Protein AF-A0A959G9D8-F1 (afdb_monomer_lite)

Secondary structure (DSSP, 8-state):
------------PPPPP----------------------------------PPPPPPP------SSSHHHHHHHHHHHGGG----------------SSSSSTTSTT----EEEEEEEEEETT---TT--SEEEEEEEEEE---S-PPPTT-PPPTTEEEEEEE-TT--EEEEEEEE-TTEEEEEEE-STT-PEEEEEEE-SEEEEEEEEE--TT--EEEEEEE-TTS-EEEEEEEE----

Radius of gyration: 31.43 Å; chains: 1; bounding box: 64×68×100 Å

pLDDT: mean 70.25, std 23.99, range [30.25, 97.81]

Foldseek 3Di:
DDDDDDDDDDDDDDDDDDDDDDDDDDDDDDDDDDDDDDDDDDDDDDDDDDDDDDDDDDDDDDDDPPPVVVVVVVVVVVVVPPPDDDDDDDDDDDDDPPPPPPVVPPPPPQFKKKKWKKKAFDQDPPPVRARIDTPDMDIGGDDDDDADDPPDLDAAQKKKKFFAFPVRDGPGIDIDHNPQKDKDWDQPDPVRDIDIDIHGHRMDIDMDMDGDDPRGFKIWMWGQHNVSDTHTRHMYTDPPD

Sequence (241 aa):
MITIRAFLLIAARRPTWHSRKAAHMAQPQGGSHRTAAMWLTSHSRNAALIVKPQCIAAQSHHTYKDHMKHYLLLTLLLAATSCHRSISKDQSPVNQEQERNDAAQETLQQEKILLLNITMVKDSTSPTGENCALYNHQIAPGKLKGSLSDDEIPPPGHLMFYFKDANGRVLATQSIVDPLTAFVEYAADDDGNMGRKQLETESEILSIRVQYQTEMTLLDVYKMNELREKQKVCTITLKLN

Structure (mmCIF, N/CA/C/O backbone):
data_AF-A0A959G9D8-F1
#
_entry.id   AF-A0A959G9D8-F1
#
loop_
_atom_site.group_PDB
_atom_site.id
_atom_site.type_symbol
_atom_site.label_atom_id
_atom_site.label_alt_id
_atom_site.label_comp_id
_atom_site.label_asym_id
_atom_site.label_entity_id
_atom_site.label_seq_id
_atom_site.pdbx_PDB_ins_code
_atom_site.Cartn_x
_atom_site.Cartn_y
_atom_site.Cartn_z
_atom_site.occupancy
_atom_site.B_iso_or_equiv
_atom_site.auth_seq_id
_atom_site.auth_comp_id
_atom_site.auth_asym_id
_atom_site.auth_atom_id
_atom_site.pdbx_PDB_model_num
ATOM 1 N N . MET A 1 1 ? -11.906 -35.239 -10.170 1.00 40.00 1 MET A N 1
ATOM 2 C CA . MET A 1 1 ? -10.902 -34.483 -10.951 1.00 40.00 1 MET A CA 1
ATOM 3 C C . MET A 1 1 ? -9.792 -34.075 -10.002 1.00 40.00 1 MET A C 1
ATOM 5 O O . MET A 1 1 ? -10.076 -33.381 -9.038 1.00 40.00 1 MET A O 1
ATOM 9 N N . ILE A 1 2 ? -8.582 -34.596 -10.204 1.00 30.25 2 ILE A N 1
ATOM 10 C CA . ILE A 1 2 ? -7.428 -34.395 -9.317 1.00 30.25 2 ILE A CA 1
ATOM 11 C C . ILE A 1 2 ? -6.490 -33.409 -10.013 1.00 30.25 2 ILE A C 1
ATOM 13 O O . ILE A 1 2 ? -5.954 -33.716 -11.075 1.00 30.25 2 ILE A O 1
ATOM 17 N N . THR A 1 3 ? -6.325 -32.219 -9.442 1.00 38.69 3 THR A N 1
ATOM 18 C CA . THR A 1 3 ? -5.435 -31.175 -9.962 1.00 38.69 3 THR A CA 1
ATOM 19 C C . THR A 1 3 ? -4.057 -31.342 -9.326 1.00 38.69 3 THR A C 1
ATOM 21 O O . THR A 1 3 ? -3.879 -31.117 -8.130 1.00 38.69 3 THR A O 1
ATOM 24 N N . ILE A 1 4 ? -3.079 -31.770 -10.123 1.00 37.69 4 ILE A N 1
ATOM 25 C CA . ILE A 1 4 ? -1.680 -31.922 -9.711 1.00 37.69 4 ILE A CA 1
ATOM 26 C C . ILE A 1 4 ? -1.026 -30.532 -9.707 1.00 37.69 4 ILE A C 1
ATOM 28 O O . ILE A 1 4 ? -0.955 -29.875 -10.743 1.00 37.69 4 ILE A O 1
ATOM 32 N N . ARG A 1 5 ? -0.549 -30.076 -8.542 1.00 41.94 5 ARG A N 1
ATOM 33 C CA . ARG A 1 5 ? 0.296 -28.879 -8.408 1.00 41.94 5 ARG A CA 1
ATOM 34 C C . ARG A 1 5 ? 1.755 -29.265 -8.648 1.00 41.94 5 ARG A C 1
ATOM 36 O O . ARG A 1 5 ? 2.330 -30.011 -7.861 1.00 41.94 5 ARG A O 1
ATOM 43 N N . ALA A 1 6 ? 2.349 -28.741 -9.716 1.00 38.75 6 ALA A N 1
ATOM 44 C CA . ALA A 1 6 ? 3.784 -28.825 -9.946 1.00 38.75 6 ALA A CA 1
ATOM 45 C C . ALA A 1 6 ? 4.507 -27.775 -9.086 1.00 38.75 6 ALA A C 1
ATOM 47 O O . ALA A 1 6 ? 4.271 -26.577 -9.228 1.00 38.75 6 ALA A O 1
ATOM 48 N N . PHE A 1 7 ? 5.379 -28.231 -8.187 1.00 36.59 7 PHE A N 1
ATOM 49 C CA . PHE A 1 7 ? 6.346 -27.392 -7.483 1.00 36.59 7 PHE A CA 1
ATOM 50 C C . PHE A 1 7 ? 7.622 -27.305 -8.324 1.00 36.59 7 PHE A C 1
ATOM 52 O O . PHE A 1 7 ? 8.281 -28.319 -8.553 1.00 36.59 7 PHE A O 1
ATOM 59 N N . LEU A 1 8 ? 7.985 -26.101 -8.768 1.00 36.19 8 LEU A N 1
ATOM 60 C CA . LEU A 1 8 ? 9.286 -25.838 -9.377 1.00 36.19 8 LEU A CA 1
ATOM 61 C C . LEU A 1 8 ? 10.253 -25.376 -8.273 1.00 36.19 8 LEU A C 1
ATOM 63 O O . LEU A 1 8 ? 10.208 -24.235 -7.822 1.00 36.19 8 LEU A O 1
ATOM 67 N N . LEU A 1 9 ? 11.103 -26.288 -7.801 1.00 32.84 9 LEU A N 1
ATOM 68 C CA . LEU A 1 9 ? 12.224 -25.997 -6.904 1.00 32.84 9 LEU A CA 1
ATOM 69 C C . LEU A 1 9 ? 13.435 -25.581 -7.749 1.00 32.84 9 LEU A C 1
ATOM 71 O O . LEU A 1 9 ? 14.069 -26.424 -8.383 1.00 32.84 9 LEU A O 1
ATOM 75 N N . ILE A 1 10 ? 13.779 -24.293 -7.751 1.00 35.56 10 ILE A N 1
ATOM 76 C CA . ILE A 1 10 ? 15.049 -23.815 -8.311 1.00 35.56 10 ILE A CA 1
ATOM 77 C C . ILE A 1 10 ? 16.100 -23.888 -7.199 1.00 35.56 10 ILE A C 1
ATOM 79 O O . ILE A 1 10 ? 16.202 -23.008 -6.348 1.00 35.56 10 ILE A O 1
ATOM 83 N N . ALA A 1 11 ? 16.871 -24.975 -7.191 1.00 36.47 11 ALA A N 1
ATOM 84 C CA . ALA A 1 11 ? 18.057 -25.108 -6.356 1.00 36.47 11 ALA A CA 1
ATOM 85 C C . ALA A 1 11 ? 19.251 -24.434 -7.051 1.00 36.47 11 ALA A C 1
ATOM 87 O O . ALA A 1 11 ? 19.713 -24.890 -8.098 1.00 36.47 11 ALA A O 1
ATOM 88 N N . ALA A 1 12 ? 19.772 -23.364 -6.451 1.00 36.28 12 ALA A N 1
ATOM 89 C CA . ALA A 1 12 ? 21.020 -22.735 -6.863 1.00 36.28 12 ALA A CA 1
ATOM 90 C C . ALA A 1 12 ? 22.199 -23.701 -6.629 1.00 36.28 12 ALA A C 1
ATOM 92 O O . ALA A 1 12 ? 22.621 -23.935 -5.494 1.00 36.28 12 ALA A O 1
ATOM 93 N N . ARG A 1 13 ? 22.735 -24.286 -7.706 1.00 34.75 13 ARG A N 1
ATOM 94 C CA . ARG A 1 13 ? 24.001 -25.030 -7.670 1.00 34.75 13 ARG A CA 1
ATOM 95 C C . ARG A 1 13 ? 25.167 -24.040 -7.662 1.00 34.75 13 ARG A C 1
ATOM 97 O O . ARG A 1 13 ? 25.314 -23.242 -8.580 1.00 34.75 13 ARG A O 1
ATOM 104 N N . ARG A 1 14 ? 26.010 -24.124 -6.630 1.00 35.25 14 ARG A N 1
ATOM 105 C CA . ARG A 1 14 ? 27.314 -23.446 -6.565 1.00 35.25 14 ARG A CA 1
ATOM 106 C C . ARG A 1 14 ? 28.250 -24.018 -7.643 1.00 35.25 14 ARG A C 1
ATOM 108 O O . ARG A 1 14 ? 28.319 -25.244 -7.750 1.00 35.25 14 ARG A O 1
ATOM 115 N N . PRO A 1 15 ? 29.006 -23.199 -8.392 1.00 46.56 15 PRO A N 1
ATOM 116 C CA . PRO A 1 15 ? 30.047 -23.713 -9.268 1.00 46.56 15 PRO A CA 1
ATOM 117 C C . PRO A 1 15 ? 31.291 -24.070 -8.444 1.00 46.56 15 PRO A C 1
ATOM 119 O O . PRO A 1 15 ? 31.868 -23.237 -7.745 1.00 46.56 15 PRO A O 1
ATOM 122 N N . THR A 1 16 ? 31.702 -25.333 -8.519 1.00 47.41 16 THR A N 1
ATOM 123 C CA . THR A 1 16 ? 32.992 -25.806 -8.018 1.00 47.41 16 THR A CA 1
ATOM 124 C C . THR A 1 16 ? 34.101 -25.365 -8.964 1.00 47.41 16 THR A C 1
ATOM 126 O O . THR A 1 16 ? 34.095 -25.703 -10.147 1.00 47.41 16 THR A O 1
ATOM 129 N N . TRP A 1 17 ? 35.066 -24.635 -8.416 1.00 44.00 17 TRP A N 1
ATOM 130 C CA . TRP A 1 17 ? 36.339 -24.325 -9.048 1.00 44.00 17 TRP A CA 1
ATOM 131 C C . TRP A 1 17 ? 37.150 -25.603 -9.289 1.00 44.00 17 TRP A C 1
ATOM 133 O O . TRP A 1 17 ? 37.545 -26.266 -8.334 1.00 44.00 17 TRP A O 1
ATOM 143 N N . HIS A 1 18 ? 37.489 -25.893 -10.545 1.00 44.16 18 HIS A N 1
ATOM 144 C CA . HIS A 1 18 ? 38.673 -26.687 -10.858 1.00 44.16 18 HIS A CA 1
ATOM 145 C C . HIS A 1 18 ? 39.462 -26.066 -12.010 1.00 44.16 18 HIS A C 1
ATOM 147 O O . HIS A 1 18 ? 39.059 -26.059 -13.167 1.00 44.16 18 HIS A O 1
ATOM 153 N N . SER A 1 19 ? 40.629 -25.561 -11.621 1.00 44.62 19 SER A N 1
ATOM 154 C CA . SER A 1 19 ? 41.772 -25.214 -12.453 1.00 44.62 19 SER A CA 1
ATOM 155 C C . SER A 1 19 ? 42.320 -26.447 -13.175 1.00 44.62 19 SER A C 1
ATOM 157 O O . SER A 1 19 ? 42.643 -27.433 -12.512 1.00 44.62 19 SER A O 1
ATOM 159 N N . ARG A 1 20 ? 42.506 -26.363 -14.500 1.00 46.25 20 ARG A N 1
ATOM 160 C CA . ARG A 1 20 ? 43.578 -27.063 -15.231 1.00 46.25 20 ARG A CA 1
ATOM 161 C C . ARG A 1 20 ? 44.056 -26.226 -16.418 1.00 46.25 20 ARG A C 1
ATOM 163 O O . ARG A 1 20 ? 43.328 -26.000 -17.377 1.00 46.25 20 ARG A O 1
ATOM 170 N N . LYS A 1 21 ? 45.320 -25.808 -16.330 1.00 48.97 21 LYS A N 1
ATOM 171 C CA . LYS A 1 21 ? 46.190 -25.443 -17.455 1.00 48.97 21 LYS A CA 1
ATOM 172 C C . LYS A 1 21 ? 46.574 -26.699 -18.249 1.00 48.97 21 LYS A C 1
ATOM 174 O O . LYS A 1 21 ? 46.891 -27.704 -17.620 1.00 48.97 21 LYS A O 1
ATOM 179 N N . ALA A 1 22 ? 46.626 -26.575 -19.578 1.00 42.94 22 ALA A N 1
ATOM 180 C CA . ALA A 1 22 ? 47.588 -27.156 -20.542 1.00 42.94 22 ALA A CA 1
ATOM 181 C C . ALA A 1 22 ? 46.907 -27.143 -21.931 1.00 42.94 22 ALA A C 1
ATOM 183 O O . ALA A 1 22 ? 45.829 -27.702 -22.072 1.00 42.94 22 ALA A O 1
ATOM 184 N N . ALA A 1 23 ? 47.317 -26.308 -22.887 1.00 43.34 23 ALA A N 1
ATOM 185 C CA . ALA A 1 23 ? 48.496 -26.398 -23.760 1.00 43.34 23 ALA A CA 1
ATOM 186 C C . ALA A 1 23 ? 48.236 -27.181 -25.069 1.00 43.34 23 ALA A C 1
ATOM 188 O O . ALA A 1 23 ? 47.702 -28.281 -25.053 1.00 43.34 23 ALA A O 1
ATOM 189 N N . HIS A 1 24 ? 48.730 -26.580 -26.159 1.00 40.09 24 HIS A N 1
ATOM 190 C CA . HIS A 1 24 ? 48.992 -27.105 -27.508 1.00 40.09 24 HIS A CA 1
ATOM 191 C C . HIS A 1 24 ? 47.862 -27.217 -28.553 1.00 40.09 24 HIS A C 1
ATOM 193 O O . HIS A 1 24 ? 46.995 -28.078 -28.514 1.00 40.09 24 HIS A O 1
ATOM 199 N N . MET A 1 25 ? 47.987 -26.321 -29.544 1.00 44.94 25 MET A N 1
ATOM 200 C CA . MET A 1 25 ? 48.049 -26.576 -30.993 1.00 44.94 25 MET A CA 1
ATOM 201 C C . MET A 1 25 ? 47.473 -27.895 -31.531 1.00 44.94 25 MET A C 1
ATOM 203 O O . MET A 1 25 ? 48.057 -28.948 -31.303 1.00 44.94 25 MET A O 1
ATOM 207 N N . ALA A 1 26 ? 46.472 -27.785 -32.412 1.00 42.25 26 ALA A N 1
ATOM 208 C CA . ALA A 1 26 ? 46.497 -28.339 -33.775 1.00 42.25 26 ALA A CA 1
ATOM 209 C C . ALA A 1 26 ? 45.204 -27.969 -34.535 1.00 42.25 26 ALA A C 1
ATOM 211 O O . ALA A 1 26 ? 44.108 -28.358 -34.145 1.00 42.25 26 ALA A O 1
ATOM 212 N N . GLN A 1 27 ? 45.344 -27.241 -35.645 1.00 43.84 27 GLN A N 1
ATOM 213 C CA . GLN A 1 27 ? 44.455 -27.360 -36.811 1.00 43.84 27 GLN A CA 1
ATOM 214 C C . GLN A 1 27 ? 44.925 -28.585 -37.623 1.00 43.84 27 GLN A C 1
ATOM 216 O O . GLN A 1 27 ? 46.131 -28.844 -37.635 1.00 43.84 27 GLN A O 1
ATOM 221 N N . PRO A 1 28 ? 44.031 -29.338 -38.298 1.00 50.28 28 PRO A N 1
ATOM 222 C CA . PRO A 1 28 ? 43.666 -28.945 -39.661 1.00 50.28 28 PRO A CA 1
ATOM 223 C C . PRO A 1 28 ? 42.222 -29.257 -40.102 1.00 50.28 28 PRO A C 1
ATOM 225 O O . PRO A 1 28 ? 41.412 -29.869 -39.415 1.00 50.28 28 PRO A O 1
ATOM 228 N N . GLN A 1 29 ? 41.969 -28.743 -41.304 1.00 43.16 29 GLN A N 1
ATOM 229 C CA . GLN A 1 29 ? 40.794 -28.771 -42.168 1.00 43.16 29 GLN A CA 1
ATOM 230 C C . GLN A 1 29 ? 40.130 -30.144 -42.362 1.00 43.16 29 GLN A C 1
ATOM 232 O O . GLN A 1 29 ? 40.807 -31.164 -42.448 1.00 43.16 29 GLN A O 1
ATOM 237 N N . GLY A 1 30 ? 38.819 -30.119 -42.634 1.00 34.59 30 GLY A N 1
ATOM 238 C CA . GLY A 1 30 ? 38.185 -31.136 -43.475 1.00 34.59 30 GLY A CA 1
ATOM 239 C C . GLY A 1 30 ? 36.730 -31.464 -43.145 1.00 34.59 30 GLY A C 1
ATOM 240 O O . GLY A 1 30 ? 36.467 -32.256 -42.254 1.00 34.59 30 GLY A O 1
ATOM 241 N N . GLY A 1 31 ? 35.809 -30.968 -43.977 1.00 35.38 31 GLY A N 1
ATOM 242 C CA . GLY A 1 31 ? 34.764 -31.832 -44.533 1.00 35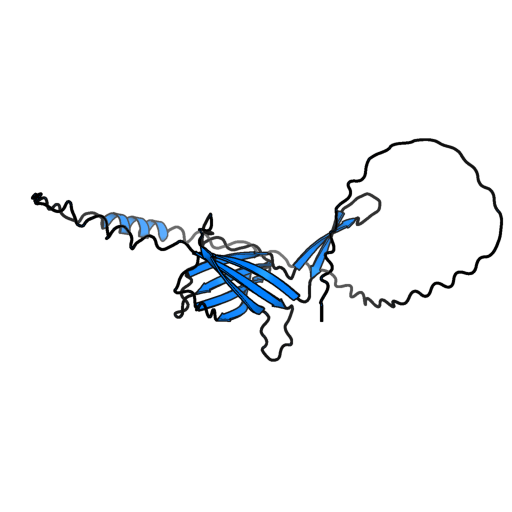.38 31 GLY A CA 1
ATOM 243 C C . GLY A 1 31 ? 33.364 -31.842 -43.904 1.00 35.38 31 GLY A C 1
ATOM 244 O O . GLY A 1 31 ? 33.132 -32.410 -42.847 1.00 35.38 31 GLY A O 1
ATOM 245 N N . SER A 1 32 ? 32.416 -31.424 -44.749 1.00 36.88 32 SER A N 1
ATOM 246 C CA . SER A 1 32 ? 31.158 -32.129 -45.046 1.00 36.88 32 SER A CA 1
ATOM 247 C C . SER A 1 32 ? 29.916 -31.887 -44.176 1.00 36.88 32 SER A C 1
ATOM 249 O O . SER A 1 32 ? 29.735 -32.435 -43.094 1.00 36.88 32 SER A O 1
ATOM 251 N N . HIS A 1 33 ? 29.009 -31.111 -44.780 1.00 42.78 33 HIS A N 1
ATOM 252 C CA . HIS A 1 33 ? 27.558 -31.304 -44.850 1.00 42.78 33 HIS A CA 1
ATOM 253 C C . HIS A 1 33 ? 26.862 -32.020 -43.687 1.00 42.78 33 HIS A C 1
ATOM 255 O O . HIS A 1 33 ? 26.723 -33.242 -43.701 1.00 42.78 33 HIS A O 1
ATOM 261 N N . ARG A 1 34 ? 26.198 -31.236 -42.828 1.00 42.59 34 ARG A N 1
ATOM 262 C CA . ARG A 1 34 ? 24.844 -31.570 -42.367 1.00 42.59 34 ARG A CA 1
ATOM 263 C C . ARG A 1 34 ? 23.964 -30.330 -42.276 1.00 42.59 34 ARG A C 1
ATOM 265 O O . ARG A 1 34 ? 24.240 -29.382 -41.553 1.00 42.59 34 ARG A O 1
ATOM 272 N N . THR A 1 35 ? 22.890 -30.398 -43.044 1.00 48.38 35 THR A N 1
ATOM 273 C CA . THR A 1 35 ? 21.696 -29.568 -43.014 1.00 48.38 35 THR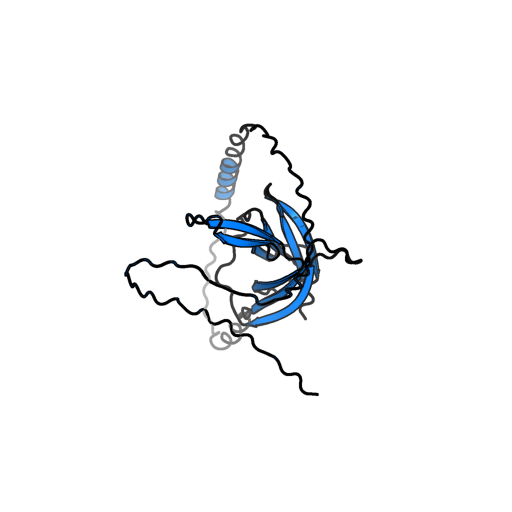 A CA 1
ATOM 274 C C . THR A 1 35 ? 21.106 -29.564 -41.603 1.00 48.38 35 THR A C 1
ATOM 276 O O . THR A 1 35 ? 20.728 -30.614 -41.090 1.00 48.38 35 THR A O 1
ATOM 279 N N . ALA A 1 36 ? 20.992 -28.389 -40.992 1.00 40.38 36 ALA A N 1
ATOM 280 C CA . ALA A 1 36 ? 20.122 -28.168 -39.845 1.00 40.38 36 ALA A CA 1
ATOM 281 C C . ALA A 1 36 ? 19.267 -26.938 -40.150 1.00 40.38 36 ALA A C 1
ATOM 283 O O . ALA A 1 36 ? 19.725 -25.800 -40.085 1.00 40.38 36 ALA A O 1
ATOM 284 N N . ALA A 1 37 ? 18.024 -27.199 -40.548 1.00 42.22 37 ALA A N 1
ATOM 285 C CA . ALA A 1 37 ? 16.978 -26.198 -40.563 1.00 42.22 37 ALA A CA 1
ATOM 286 C C . ALA A 1 37 ? 16.741 -25.751 -39.116 1.00 42.22 37 ALA A C 1
ATOM 288 O O . ALA A 1 37 ? 16.334 -26.553 -38.277 1.00 42.22 37 ALA A O 1
ATOM 289 N N . MET A 1 38 ? 17.008 -24.481 -38.829 1.00 34.34 38 MET A N 1
ATOM 290 C CA . MET A 1 38 ? 16.625 -23.852 -37.574 1.00 34.34 38 MET A CA 1
ATOM 291 C C . MET A 1 38 ? 15.637 -22.741 -37.906 1.00 34.34 38 MET A C 1
ATOM 293 O O . MET A 1 38 ? 15.999 -21.678 -38.403 1.00 34.34 38 MET A O 1
ATOM 297 N N . TRP A 1 39 ? 14.360 -23.038 -37.684 1.00 38.91 39 TRP A N 1
ATOM 298 C CA . TRP A 1 39 ? 13.323 -22.026 -37.576 1.00 38.91 39 TRP A CA 1
ATOM 299 C C . TRP A 1 39 ? 13.522 -21.304 -36.244 1.00 38.91 39 TRP A C 1
ATOM 301 O O . TRP A 1 39 ? 13.296 -21.884 -35.185 1.00 38.91 39 TRP A O 1
ATOM 311 N N . LEU A 1 40 ? 13.946 -20.044 -36.301 1.00 36.59 40 LEU A N 1
ATOM 312 C CA . LEU A 1 40 ? 13.839 -19.107 -35.188 1.00 36.59 40 LEU A CA 1
ATOM 313 C C . LEU A 1 40 ? 12.851 -18.015 -35.585 1.00 36.59 40 LEU A C 1
ATOM 315 O O . LEU A 1 40 ? 13.166 -17.049 -36.277 1.00 36.59 40 LEU A O 1
ATOM 319 N N . THR A 1 41 ? 11.616 -18.212 -35.143 1.00 39.34 41 THR A N 1
ATOM 320 C CA . THR A 1 41 ? 10.613 -17.166 -35.019 1.00 39.34 41 THR A CA 1
ATOM 321 C C . THR A 1 41 ? 10.947 -16.304 -33.806 1.00 39.34 41 THR A C 1
ATOM 323 O O . THR A 1 41 ? 10.749 -16.738 -32.675 1.00 39.34 41 THR A O 1
ATOM 326 N N . SER A 1 42 ? 11.395 -15.074 -34.035 1.00 35.91 42 SER A N 1
ATOM 327 C CA . SER A 1 42 ? 10.900 -13.897 -33.308 1.00 35.91 42 SER A CA 1
ATOM 328 C C . SER A 1 42 ? 11.461 -12.633 -33.955 1.00 35.91 42 SER A C 1
ATOM 330 O O . SER A 1 42 ? 12.605 -12.233 -33.766 1.00 35.91 42 SER A O 1
ATOM 332 N N . HIS A 1 43 ? 10.629 -11.995 -34.777 1.00 35.59 43 HIS A N 1
ATOM 333 C CA . HIS A 1 43 ? 10.863 -10.618 -35.183 1.00 35.59 43 HIS A CA 1
ATOM 334 C C . HIS A 1 43 ? 10.712 -9.724 -33.952 1.00 35.59 43 HIS A C 1
ATOM 336 O O . HIS A 1 43 ? 9.600 -9.427 -33.518 1.00 35.59 43 HIS A O 1
ATOM 342 N N . SER A 1 44 ? 11.845 -9.290 -33.407 1.00 37.34 44 SER A N 1
ATOM 343 C CA . SER A 1 44 ? 11.916 -8.061 -32.637 1.00 37.34 44 SER A CA 1
ATOM 344 C C . SER A 1 44 ? 11.855 -6.882 -33.615 1.00 37.34 44 SER A C 1
ATOM 346 O O . SER A 1 44 ? 12.558 -6.835 -34.626 1.00 37.34 44 SER A O 1
ATOM 348 N N . ARG A 1 45 ? 10.988 -5.913 -33.334 1.00 38.53 45 ARG A N 1
ATOM 349 C CA . ARG A 1 45 ? 11.126 -4.548 -33.846 1.00 38.53 45 ARG A CA 1
ATOM 350 C C . ARG A 1 45 ? 11.068 -3.616 -32.648 1.00 38.53 45 ARG A C 1
ATOM 352 O O . ARG A 1 45 ? 10.018 -3.089 -32.308 1.00 38.53 45 ARG A O 1
ATOM 359 N N . ASN A 1 46 ? 12.221 -3.450 -32.006 1.00 36.62 46 ASN A N 1
ATOM 360 C CA . ASN A 1 46 ? 12.483 -2.298 -31.155 1.00 36.62 46 ASN A CA 1
ATOM 361 C C . ASN A 1 46 ? 12.747 -1.100 -32.072 1.00 36.62 46 ASN A C 1
ATOM 363 O O . ASN A 1 46 ? 13.752 -1.070 -32.782 1.00 36.62 46 ASN A O 1
ATOM 367 N N . ALA A 1 47 ? 11.844 -0.123 -32.063 1.00 39.81 47 ALA A N 1
ATOM 368 C CA . ALA A 1 47 ? 12.136 1.209 -32.566 1.00 39.81 47 ALA A CA 1
ATOM 369 C C . ALA A 1 47 ? 12.966 1.939 -31.501 1.00 39.81 47 ALA A C 1
ATOM 371 O O . ALA A 1 47 ? 12.473 2.264 -30.424 1.00 39.81 47 ALA A O 1
ATOM 372 N N . ALA A 1 48 ? 14.248 2.149 -31.793 1.00 35.31 48 ALA A N 1
ATOM 373 C CA . ALA A 1 48 ? 15.128 2.986 -30.994 1.00 35.31 48 ALA A CA 1
ATOM 374 C C . ALA A 1 48 ? 14.771 4.463 -31.230 1.00 35.31 48 ALA A C 1
ATOM 376 O O . ALA A 1 48 ? 15.079 5.021 -32.282 1.00 35.31 48 ALA A O 1
ATOM 377 N N . LEU A 1 49 ? 14.119 5.097 -30.255 1.00 36.03 49 LEU A N 1
ATOM 378 C CA . LEU A 1 49 ? 13.999 6.551 -30.179 1.00 36.03 49 LEU A CA 1
ATOM 379 C C . LEU A 1 49 ? 15.150 7.082 -29.320 1.00 36.03 49 LEU A C 1
ATOM 381 O O . LEU A 1 49 ? 15.171 6.937 -28.102 1.00 36.03 49 LEU A O 1
ATOM 385 N N . ILE A 1 50 ? 16.134 7.670 -29.999 1.00 39.59 50 ILE A N 1
ATOM 386 C CA . ILE A 1 50 ? 17.245 8.410 -29.403 1.00 39.59 50 ILE A CA 1
ATOM 387 C C . ILE A 1 50 ? 16.691 9.758 -28.926 1.00 39.59 50 ILE A C 1
ATOM 389 O O . ILE A 1 50 ? 16.433 10.644 -29.740 1.00 39.59 50 ILE A O 1
ATOM 393 N N . VAL A 1 51 ? 16.517 9.925 -27.614 1.00 36.41 51 VAL A N 1
ATOM 394 C CA . VAL A 1 51 ? 16.213 11.224 -26.995 1.00 36.41 51 VAL A CA 1
ATOM 395 C C . VAL A 1 51 ? 17.483 11.737 -26.320 1.00 36.41 51 VAL A C 1
ATOM 397 O O . VAL A 1 51 ? 18.051 11.086 -25.447 1.00 36.41 51 VAL A O 1
ATOM 400 N N . LYS A 1 52 ? 17.957 12.901 -26.774 1.00 39.41 52 LYS A N 1
ATOM 401 C CA . LYS A 1 52 ? 19.106 13.612 -26.197 1.00 39.41 52 LYS A CA 1
ATOM 402 C C . LYS A 1 52 ? 18.740 14.164 -24.809 1.00 39.41 52 LYS A C 1
ATOM 404 O O . LYS A 1 52 ? 17.662 14.745 -24.685 1.00 39.41 52 LYS A O 1
ATOM 409 N N . PRO A 1 53 ? 19.622 14.078 -23.798 1.00 37.22 53 PRO A N 1
ATOM 410 C CA . PRO A 1 53 ? 19.393 14.744 -22.521 1.00 37.22 53 PRO A CA 1
ATOM 411 C C . PRO A 1 53 ? 19.546 16.264 -22.679 1.00 37.22 53 PRO A C 1
ATOM 413 O O . PRO A 1 53 ? 20.547 16.749 -23.210 1.00 37.22 53 PRO A O 1
ATOM 416 N N . GLN A 1 54 ? 18.544 17.016 -22.220 1.00 40.38 54 GLN A N 1
ATOM 417 C CA . GLN A 1 54 ? 18.650 18.457 -22.003 1.00 40.38 54 GLN A CA 1
ATOM 418 C C . GLN A 1 54 ? 19.166 18.712 -20.583 1.00 40.38 54 GLN A C 1
ATOM 420 O O . GLN A 1 54 ? 18.595 18.231 -19.607 1.00 40.38 54 GLN A O 1
ATOM 425 N N . CYS A 1 55 ? 20.250 19.479 -20.479 1.00 38.06 55 CYS A N 1
ATOM 426 C CA . CYS A 1 55 ? 20.760 20.006 -19.220 1.00 38.06 55 CYS A CA 1
ATOM 427 C C . CYS A 1 55 ? 19.801 21.080 -18.688 1.00 38.06 55 CYS A C 1
ATOM 429 O O . CYS A 1 55 ? 19.584 22.086 -19.364 1.00 38.06 55 CYS A O 1
ATOM 431 N N . ILE A 1 56 ? 19.271 20.901 -17.476 1.00 41.03 56 ILE A N 1
ATOM 432 C CA . ILE A 1 56 ? 18.571 21.961 -16.742 1.00 41.03 56 ILE A CA 1
ATOM 433 C C . ILE A 1 56 ? 19.512 22.491 -15.660 1.00 41.03 56 ILE A C 1
ATOM 435 O O . ILE A 1 56 ? 20.080 21.736 -14.873 1.00 41.03 56 ILE A O 1
ATOM 439 N N . ALA A 1 57 ? 19.706 23.807 -15.692 1.00 38.19 57 ALA A N 1
ATOM 440 C CA . ALA A 1 57 ? 20.561 24.566 -14.800 1.00 38.19 57 ALA A CA 1
ATOM 441 C C . ALA A 1 57 ? 20.013 24.594 -13.365 1.00 38.19 57 ALA A C 1
ATOM 443 O O . ALA A 1 57 ? 18.812 24.729 -13.138 1.00 38.19 57 ALA A O 1
ATOM 444 N N . ALA A 1 58 ? 20.932 24.511 -12.404 1.00 41.16 58 ALA A N 1
ATOM 445 C CA . ALA A 1 58 ? 20.669 24.654 -10.982 1.00 41.16 58 ALA A CA 1
ATOM 446 C C . ALA A 1 58 ? 20.186 26.075 -10.640 1.00 41.16 58 ALA A C 1
ATOM 448 O O . ALA A 1 58 ? 20.802 27.059 -11.052 1.00 41.16 58 ALA A O 1
ATOM 449 N N . GLN A 1 59 ? 19.132 26.176 -9.828 1.00 39.41 59 GLN A N 1
ATOM 450 C CA . GLN A 1 59 ? 18.781 27.399 -9.109 1.00 39.41 59 GLN A CA 1
ATOM 451 C C . GLN A 1 59 ? 18.940 27.182 -7.605 1.00 39.41 59 GLN A C 1
ATOM 453 O O . GLN A 1 59 ? 18.553 26.164 -7.036 1.00 39.41 59 GLN A O 1
ATOM 458 N N . SER A 1 60 ? 19.608 28.155 -7.003 1.00 43.12 60 SER A N 1
ATOM 459 C CA . SER A 1 60 ? 20.193 28.161 -5.675 1.00 43.12 60 SER A CA 1
ATOM 460 C C . SER A 1 60 ? 19.216 28.530 -4.562 1.00 43.12 60 SER A C 1
ATOM 462 O O . SER A 1 60 ? 18.405 29.440 -4.699 1.00 43.12 60 SER A O 1
ATOM 464 N N . HIS A 1 61 ? 19.431 27.870 -3.424 1.00 45.97 61 HIS A N 1
ATOM 465 C CA . HIS A 1 61 ? 19.196 28.292 -2.044 1.00 45.97 61 HIS A CA 1
ATOM 466 C C . HIS A 1 61 ? 18.850 29.772 -1.806 1.00 45.97 61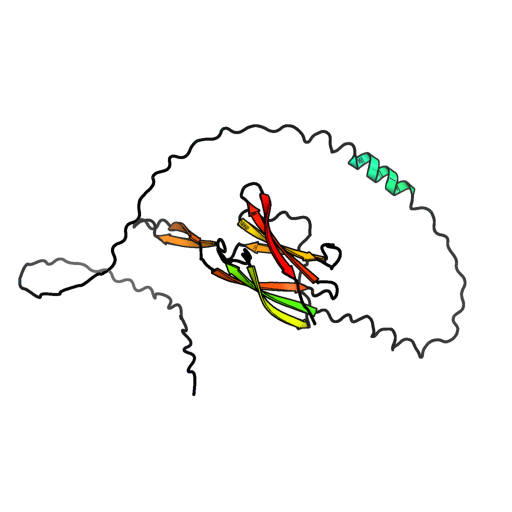 HIS A C 1
ATOM 468 O O . HIS A 1 61 ? 19.705 30.637 -1.966 1.00 45.97 61 HIS A O 1
ATOM 474 N N . HIS A 1 62 ? 17.676 30.023 -1.224 1.00 46.91 62 HIS A N 1
ATOM 475 C CA . HIS A 1 62 ? 17.496 31.012 -0.156 1.00 46.91 62 HIS A CA 1
ATOM 476 C C . HIS A 1 62 ? 16.096 30.875 0.448 1.00 46.91 62 HIS A C 1
ATOM 478 O O . HIS A 1 62 ? 15.145 31.233 -0.222 1.00 46.91 62 HIS A O 1
ATOM 484 N N . THR A 1 63 ? 15.999 30.375 1.691 1.00 50.56 63 THR A N 1
ATOM 485 C CA . THR A 1 63 ? 15.041 30.783 2.754 1.00 50.56 63 THR A CA 1
ATOM 486 C C . THR A 1 63 ? 15.012 29.720 3.863 1.00 50.56 63 THR A C 1
ATOM 488 O O . THR A 1 63 ? 14.134 28.866 3.900 1.00 50.56 63 THR A O 1
ATOM 491 N N . TYR A 1 64 ? 15.986 29.732 4.779 1.00 50.03 64 TYR A N 1
ATOM 492 C CA . TYR A 1 64 ? 15.918 28.891 5.994 1.00 50.03 64 TYR A CA 1
ATOM 493 C C . TYR A 1 64 ? 16.227 29.658 7.291 1.00 50.03 64 TYR A C 1
ATOM 495 O O . TYR A 1 64 ? 16.193 29.093 8.379 1.00 50.03 64 TYR A O 1
ATOM 503 N N . LYS A 1 65 ? 16.518 30.966 7.220 1.00 49.94 65 LYS A N 1
ATOM 504 C CA . LYS A 1 65 ? 16.962 31.730 8.399 1.00 49.94 65 LYS A CA 1
ATOM 505 C C . LYS A 1 65 ? 15.844 32.368 9.236 1.00 49.94 65 LYS A C 1
ATOM 507 O O . LYS A 1 65 ? 16.130 32.752 10.367 1.00 49.94 65 LYS A O 1
ATOM 512 N N . ASP A 1 66 ? 14.592 32.386 8.773 1.00 54.59 66 ASP A N 1
ATOM 513 C CA . ASP A 1 66 ? 13.511 33.086 9.494 1.00 54.59 66 ASP A CA 1
ATOM 514 C C . ASP A 1 66 ? 12.598 32.189 10.349 1.00 54.59 66 ASP A C 1
ATOM 516 O O . ASP A 1 66 ? 11.921 32.682 11.254 1.00 54.59 66 ASP A O 1
ATOM 520 N N . HIS A 1 67 ? 12.641 30.862 10.184 1.00 52.66 67 HIS A N 1
ATOM 521 C CA . HIS A 1 67 ? 11.786 29.956 10.969 1.00 52.66 67 HIS A CA 1
ATOM 522 C C . HIS A 1 67 ? 12.334 29.611 12.364 1.00 52.66 67 HIS A C 1
ATOM 524 O O . HIS A 1 67 ? 11.568 29.224 13.241 1.00 52.66 67 HIS A O 1
ATOM 530 N N . MET A 1 68 ? 13.627 29.821 12.634 1.00 54.91 68 MET A N 1
ATOM 531 C CA . MET A 1 68 ? 14.240 29.468 13.928 1.00 54.91 68 MET A CA 1
ATOM 532 C C . MET A 1 68 ? 13.844 30.395 15.092 1.00 54.91 68 MET A C 1
ATOM 534 O O . MET A 1 68 ? 13.893 29.980 16.247 1.00 54.91 68 MET A O 1
ATOM 538 N N . LYS A 1 69 ? 13.406 31.635 14.828 1.00 58.66 69 LYS A N 1
ATOM 539 C CA . LYS A 1 69 ? 13.070 32.592 15.903 1.00 58.66 69 LYS A CA 1
ATOM 540 C C . LYS A 1 69 ? 11.701 32.341 16.546 1.00 58.66 69 LYS A C 1
ATOM 542 O O . LYS A 1 69 ? 11.514 32.684 17.708 1.00 58.66 69 LYS A O 1
ATOM 547 N N . HIS A 1 70 ? 10.768 31.711 15.831 1.00 57.59 70 HIS A N 1
ATOM 548 C CA . HIS A 1 70 ? 9.413 31.473 16.344 1.00 57.59 70 HIS A CA 1
ATOM 549 C C . HIS A 1 70 ? 9.339 30.261 17.288 1.00 57.59 70 HIS A C 1
ATOM 551 O O . HIS A 1 70 ? 8.573 30.283 18.248 1.00 57.59 70 HIS A O 1
ATOM 557 N N . TYR A 1 71 ? 10.188 29.245 17.093 1.00 62.69 71 TYR A N 1
ATOM 558 C CA . TYR A 1 71 ? 10.200 28.058 17.958 1.00 62.69 71 TYR A CA 1
ATOM 559 C C . TYR A 1 71 ? 10.756 28.327 19.360 1.00 62.69 71 TYR A C 1
ATOM 561 O O . TYR A 1 71 ? 10.274 27.728 20.317 1.00 62.69 71 TYR A O 1
ATOM 569 N N . LEU A 1 72 ? 11.715 29.251 19.506 1.00 64.25 72 LEU A N 1
ATOM 570 C CA . LEU A 1 72 ? 12.301 29.582 20.811 1.00 64.25 72 LEU A CA 1
ATOM 571 C C . LEU A 1 72 ? 11.313 30.328 21.728 1.00 64.25 72 LEU A C 1
ATOM 573 O O . LEU A 1 72 ? 11.361 30.183 22.947 1.00 64.25 72 LEU A O 1
ATOM 577 N N . LEU A 1 73 ? 10.401 31.118 21.148 1.00 65.94 73 LEU A N 1
ATOM 578 C CA . LEU A 1 73 ? 9.401 31.862 21.917 1.00 65.94 73 LEU A CA 1
ATOM 579 C C . LEU A 1 73 ? 8.260 30.949 22.403 1.00 65.94 73 LEU A C 1
ATOM 581 O O . LEU A 1 73 ? 7.713 31.168 23.482 1.00 65.94 73 LEU A O 1
ATOM 585 N N . LEU A 1 74 ? 7.937 29.895 21.643 1.00 66.75 74 LEU A N 1
ATOM 586 C CA . LEU A 1 74 ? 6.873 28.946 21.983 1.00 66.75 74 LEU A CA 1
ATOM 587 C C . LEU A 1 74 ? 7.273 28.000 23.132 1.00 66.75 74 LEU A C 1
ATOM 589 O O . LEU A 1 74 ? 6.458 27.719 24.011 1.00 66.75 74 LEU A O 1
ATOM 593 N N . THR A 1 75 ? 8.531 27.545 23.181 1.00 64.94 75 THR A N 1
ATOM 594 C CA . THR A 1 75 ? 9.035 26.689 24.274 1.00 64.94 75 THR A CA 1
ATOM 595 C C . THR A 1 75 ? 9.115 27.421 25.613 1.00 64.94 75 THR A C 1
ATOM 597 O O . THR A 1 75 ? 8.868 26.812 26.653 1.00 64.94 75 THR A O 1
ATOM 600 N N . LEU A 1 76 ? 9.383 28.729 25.606 1.00 63.50 76 LEU A N 1
ATOM 601 C CA . LEU A 1 76 ? 9.432 29.546 26.825 1.00 63.50 76 LEU A CA 1
ATOM 602 C C . LEU A 1 76 ? 8.041 29.764 27.451 1.00 63.50 76 LEU A C 1
ATOM 604 O O . LEU A 1 76 ? 7.926 29.854 28.671 1.00 63.50 76 LEU A O 1
ATOM 608 N N . LEU A 1 77 ? 6.978 29.772 26.639 1.00 63.16 77 LEU A N 1
ATOM 609 C CA . LEU A 1 77 ? 5.590 29.909 27.102 1.00 63.16 77 LEU A CA 1
ATOM 610 C C . LEU A 1 77 ? 5.026 28.622 27.731 1.00 63.16 77 LEU A C 1
ATOM 612 O O . LEU A 1 77 ? 4.243 28.696 28.677 1.00 63.16 77 LEU A O 1
ATOM 616 N N . LEU A 1 78 ? 5.453 27.442 27.272 1.00 60.75 78 LEU A N 1
ATOM 617 C CA . LEU A 1 78 ? 4.997 26.155 27.820 1.00 60.75 78 LEU A CA 1
ATOM 618 C C . LEU A 1 78 ? 5.579 25.857 29.211 1.00 60.75 78 LEU A C 1
ATOM 620 O O . LEU A 1 78 ? 4.884 25.293 30.057 1.00 60.75 78 LEU A O 1
ATOM 624 N N . ALA A 1 79 ? 6.805 26.306 29.495 1.00 61.22 79 ALA A N 1
ATOM 625 C CA . ALA A 1 79 ? 7.450 26.098 30.794 1.00 61.22 79 ALA A CA 1
ATOM 626 C C . ALA A 1 79 ? 6.761 26.845 31.959 1.00 61.22 79 ALA A C 1
ATOM 628 O O . ALA A 1 79 ? 6.918 26.456 33.115 1.00 61.22 79 ALA A O 1
ATOM 629 N N . ALA A 1 80 ? 5.960 27.879 31.678 1.00 58.03 80 ALA A N 1
ATOM 630 C CA . ALA A 1 80 ? 5.321 28.705 32.705 1.00 58.03 80 ALA A CA 1
ATOM 631 C C . ALA A 1 80 ? 3.991 28.143 33.255 1.00 58.03 80 ALA A C 1
ATOM 633 O O . ALA A 1 80 ? 3.427 28.721 34.180 1.00 58.03 80 ALA A O 1
ATOM 634 N N . THR A 1 81 ? 3.477 27.021 32.733 1.00 60.69 81 THR A N 1
ATOM 635 C CA . THR A 1 81 ? 2.135 26.505 33.098 1.00 60.69 81 THR A CA 1
ATOM 636 C C . THR A 1 81 ? 2.138 25.251 33.985 1.00 60.69 81 THR A C 1
ATOM 638 O O . THR A 1 81 ? 1.077 24.759 34.359 1.00 60.69 81 THR A O 1
ATOM 641 N N . SER A 1 82 ? 3.307 24.748 34.399 1.00 50.09 82 SER A N 1
ATOM 642 C CA . SER A 1 82 ? 3.427 23.461 35.115 1.00 50.09 82 SER A CA 1
ATOM 643 C C . SER A 1 82 ? 3.276 23.529 36.647 1.00 50.09 82 SER A C 1
ATOM 645 O O . SER A 1 82 ? 3.404 22.504 37.319 1.00 50.09 82 SER A O 1
ATOM 647 N N . CYS A 1 83 ? 2.997 24.689 37.239 1.00 54.44 83 CYS A N 1
ATOM 648 C CA . CYS A 1 83 ? 2.943 24.827 38.698 1.00 54.44 83 CYS A CA 1
ATOM 649 C C . CYS A 1 83 ? 1.513 24.955 39.226 1.00 54.44 83 CYS A C 1
ATOM 651 O O . CYS A 1 83 ? 1.212 25.939 39.881 1.00 54.44 83 CYS A O 1
ATOM 653 N N . HIS A 1 84 ? 0.638 23.974 38.988 1.00 52.03 84 HIS A N 1
ATOM 654 C CA . HIS A 1 84 ? -0.557 23.783 39.822 1.00 52.03 84 HIS A CA 1
ATOM 655 C C . HIS A 1 84 ? -1.156 22.382 39.648 1.00 52.03 84 HIS A C 1
ATOM 657 O O . HIS A 1 84 ? -2.008 22.157 38.792 1.00 52.03 84 HIS A O 1
ATOM 663 N N . ARG A 1 85 ? -0.815 21.452 40.549 1.00 47.62 85 ARG A N 1
ATOM 664 C CA . ARG A 1 85 ? -1.872 20.642 41.164 1.00 47.62 85 ARG A CA 1
ATOM 665 C C . ARG A 1 85 ? -1.487 20.120 42.536 1.00 47.62 85 ARG A C 1
ATOM 667 O O . ARG A 1 85 ? -0.390 19.624 42.764 1.00 47.62 85 ARG A O 1
ATOM 674 N N . SER A 1 86 ? -2.439 20.325 43.430 1.00 48.69 86 SER A N 1
ATOM 675 C CA . SER A 1 86 ? -2.313 20.290 44.868 1.00 48.69 86 SER A CA 1
ATOM 676 C C . SER A 1 86 ? -2.218 18.882 45.433 1.00 48.69 86 SER A C 1
ATOM 678 O O . SER A 1 86 ? -2.855 17.939 44.971 1.00 48.69 86 SER A O 1
ATOM 680 N N . ILE A 1 87 ? -1.449 18.821 46.511 1.00 52.59 87 ILE A N 1
ATOM 681 C CA . ILE A 1 87 ? -1.411 17.775 47.520 1.00 52.59 87 ILE A CA 1
ATOM 682 C C . ILE A 1 87 ? -2.811 17.610 48.129 1.00 52.59 87 ILE A C 1
ATOM 684 O O . ILE A 1 87 ? -3.370 18.563 48.666 1.00 52.59 87 ILE A O 1
ATOM 688 N N . SER A 1 88 ? -3.333 16.386 48.112 1.00 51.81 88 SER A N 1
ATOM 689 C CA . SER A 1 88 ? -4.294 15.911 49.106 1.00 51.81 88 SER A CA 1
ATOM 690 C C . SER A 1 88 ? -3.815 14.544 49.582 1.00 51.81 88 SER A C 1
ATOM 692 O O . SER A 1 88 ? -3.797 13.571 48.830 1.00 51.81 88 SER A O 1
ATOM 694 N N . LYS A 1 89 ? -3.320 14.519 50.820 1.00 49.75 89 LYS A N 1
ATOM 695 C CA . LYS A 1 89 ? -3.188 13.312 51.627 1.00 49.75 89 LYS A CA 1
ATOM 696 C C . LYS A 1 89 ? -4.469 13.218 52.440 1.00 49.75 89 LYS A C 1
ATOM 698 O O . LYS A 1 89 ? -4.729 14.136 53.207 1.00 49.75 89 LYS A O 1
ATOM 703 N N . ASP A 1 90 ? -5.177 12.104 52.329 1.00 54.84 90 ASP A N 1
ATOM 704 C CA . ASP A 1 90 ? -5.799 11.525 53.510 1.00 54.84 90 ASP A CA 1
ATOM 705 C C . ASP A 1 90 ? -5.842 10.002 53.403 1.00 54.84 90 ASP A C 1
ATOM 707 O O . ASP A 1 90 ? -6.113 9.424 52.350 1.00 54.84 90 ASP A O 1
ATOM 711 N N . GLN A 1 91 ? -5.449 9.369 54.502 1.00 48.03 91 GLN A N 1
ATOM 712 C CA . GLN A 1 91 ? -5.313 7.930 54.665 1.00 48.03 91 GLN A CA 1
ATOM 713 C C . GLN A 1 91 ? -6.658 7.318 55.065 1.00 48.03 91 GLN A C 1
ATOM 715 O O . GLN A 1 91 ? -7.303 7.794 55.994 1.00 48.03 91 GLN A O 1
ATOM 720 N N . SER A 1 92 ? -7.000 6.170 54.482 1.00 46.06 92 SER A N 1
ATOM 721 C CA . SER A 1 92 ? -7.561 5.043 55.242 1.00 46.06 92 SER A CA 1
ATOM 722 C C . SER A 1 92 ? -7.420 3.737 54.450 1.00 46.06 92 SER A C 1
ATOM 724 O O . SER A 1 92 ? -7.927 3.657 53.332 1.00 46.06 92 SER A O 1
ATOM 726 N N . PRO A 1 93 ? -6.745 2.706 54.992 1.00 57.28 93 PRO A N 1
ATOM 727 C CA . PRO A 1 93 ? -6.750 1.366 54.432 1.00 57.28 93 PRO A CA 1
ATOM 728 C C . PRO A 1 93 ? -7.882 0.571 55.092 1.00 57.28 93 PRO A C 1
ATOM 730 O O . PRO A 1 93 ? -7.793 0.203 56.261 1.00 57.28 93 PRO A O 1
ATOM 733 N N . VAL A 1 94 ? -8.958 0.310 54.354 1.00 45.91 94 VAL A N 1
ATOM 734 C CA . VAL A 1 94 ? -10.005 -0.628 54.776 1.00 45.91 94 VAL A CA 1
ATOM 735 C C . VAL A 1 94 ? -10.273 -1.590 53.620 1.00 45.91 94 VAL A C 1
ATOM 737 O O . VAL A 1 94 ? -10.801 -1.196 52.589 1.00 45.91 94 VAL A O 1
ATOM 740 N N . ASN A 1 95 ? -9.849 -2.841 53.818 1.00 51.38 95 ASN A N 1
ATOM 741 C CA . ASN A 1 95 ? -10.341 -4.084 53.213 1.00 51.38 95 ASN A CA 1
ATOM 742 C C . ASN A 1 95 ? -10.817 -4.036 51.747 1.00 51.38 95 ASN A C 1
ATOM 744 O O . ASN A 1 95 ? -12.014 -3.939 51.496 1.00 51.38 95 ASN A O 1
ATOM 748 N N . GLN A 1 96 ? -9.907 -4.252 50.791 1.00 48.31 96 GLN A N 1
ATOM 749 C CA . GLN A 1 96 ? -10.246 -4.701 49.428 1.00 48.31 96 GLN A CA 1
ATOM 750 C C . GLN A 1 96 ? -9.143 -5.619 48.872 1.00 48.31 96 GLN A C 1
ATOM 752 O O . GLN A 1 96 ? -8.415 -5.261 47.949 1.00 48.31 96 GLN A O 1
ATOM 757 N N . GLU A 1 97 ? -8.986 -6.805 49.461 1.00 51.59 97 GLU A N 1
ATOM 758 C CA . GLU A 1 97 ? -8.010 -7.813 49.006 1.00 51.59 97 GLU A CA 1
ATOM 759 C C . GLU A 1 97 ? -8.629 -8.974 48.204 1.00 51.59 97 GLU A C 1
ATOM 761 O O . GLU A 1 97 ? -7.913 -9.893 47.826 1.00 51.59 97 GLU A O 1
ATOM 766 N N . GLN A 1 98 ? -9.923 -8.928 47.854 1.00 51.91 98 GLN A N 1
ATOM 767 C CA . GLN A 1 98 ? -10.607 -10.077 47.229 1.00 51.91 98 GLN A CA 1
ATOM 768 C C . GLN A 1 98 ? -11.463 -9.748 45.986 1.00 51.91 98 GLN A C 1
ATOM 770 O O . GLN A 1 98 ? -12.355 -10.512 45.644 1.00 51.91 98 GLN A O 1
ATOM 775 N N . GLU A 1 99 ? -11.197 -8.641 45.286 1.00 49.53 99 GLU A N 1
ATOM 776 C CA . GLU A 1 99 ? -11.881 -8.311 44.010 1.00 49.53 99 GLU A CA 1
ATOM 777 C C . GLU A 1 99 ? -10.937 -7.679 42.964 1.00 49.53 99 GLU A C 1
ATOM 779 O O . GLU A 1 99 ? -11.355 -7.142 41.943 1.00 49.53 99 GLU A O 1
ATOM 784 N N . ARG A 1 100 ? -9.619 -7.737 43.208 1.00 51.41 100 ARG A N 1
ATOM 785 C CA . ARG A 1 100 ? -8.602 -7.027 42.411 1.00 51.41 100 ARG A CA 1
ATOM 786 C C . ARG A 1 100 ? -7.969 -7.857 41.287 1.00 51.41 100 ARG A C 1
ATOM 788 O O . ARG A 1 100 ? -7.119 -7.335 40.571 1.00 51.41 100 ARG A O 1
ATOM 795 N N . ASN A 1 101 ? -8.376 -9.116 41.122 1.00 52.66 101 ASN A N 1
ATOM 796 C CA . ASN A 1 101 ? -7.769 -10.026 40.144 1.00 52.66 101 ASN A CA 1
ATOM 797 C C . ASN A 1 101 ? -8.568 -10.188 38.842 1.00 52.66 101 ASN A C 1
ATOM 799 O O . ASN A 1 101 ? -7.978 -10.612 37.852 1.00 52.66 101 ASN A O 1
ATOM 803 N N . ASP A 1 102 ? -9.829 -9.750 38.791 1.00 51.38 102 ASP A N 1
ATOM 804 C CA . ASP A 1 102 ? -10.654 -9.893 37.579 1.00 51.38 102 ASP A CA 1
ATOM 805 C C . ASP A 1 102 ? -10.671 -8.615 36.715 1.00 51.38 102 ASP A C 1
ATOM 807 O O . ASP A 1 102 ? -10.854 -8.678 35.503 1.00 51.38 102 ASP A O 1
ATOM 811 N N . ALA A 1 103 ? -10.349 -7.447 37.289 1.00 49.00 103 ALA A N 1
ATOM 812 C CA . ALA A 1 103 ? -10.238 -6.181 36.548 1.00 49.00 103 ALA A CA 1
ATOM 813 C C . ALA A 1 103 ? -8.871 -5.974 35.852 1.00 49.00 103 ALA A C 1
ATOM 815 O O . ALA A 1 103 ? -8.702 -5.044 35.064 1.00 49.00 103 ALA A O 1
ATOM 816 N N . ALA A 1 104 ? -7.883 -6.835 36.121 1.00 49.22 104 ALA A N 1
ATOM 817 C CA . ALA A 1 104 ? -6.574 -6.806 35.460 1.00 49.22 104 ALA A CA 1
ATOM 818 C C . ALA A 1 104 ? -6.527 -7.644 34.163 1.00 49.22 104 ALA A C 1
ATOM 820 O O . ALA A 1 104 ? -5.509 -7.641 33.470 1.00 49.22 104 ALA A O 1
ATOM 821 N N . GLN A 1 105 ? -7.610 -8.353 33.816 1.00 48.59 105 GLN A N 1
ATOM 822 C CA . GLN A 1 105 ? -7.682 -9.198 32.617 1.00 48.59 105 GLN A CA 1
ATOM 823 C C . GLN A 1 105 ? -8.326 -8.527 31.390 1.00 48.59 105 GLN A C 1
ATOM 825 O O . GLN A 1 105 ? -8.129 -9.014 30.280 1.00 48.59 105 GLN A O 1
ATOM 830 N N . GLU A 1 106 ? -9.006 -7.383 31.528 1.00 48.16 106 GLU A N 1
ATOM 831 C CA . GLU A 1 106 ? -9.674 -6.710 30.393 1.00 48.16 106 GLU A CA 1
ATOM 832 C C . GLU A 1 106 ? -8.774 -5.784 29.555 1.00 48.16 106 GLU A C 1
ATOM 834 O O . GLU A 1 106 ? -9.187 -5.294 28.507 1.00 48.16 106 GLU A O 1
ATOM 839 N N . THR A 1 107 ? -7.515 -5.573 29.945 1.00 49.00 107 THR A N 1
ATOM 840 C CA . THR A 1 107 ? -6.559 -4.741 29.180 1.00 49.00 107 THR A CA 1
ATOM 841 C C . THR A 1 107 ? -5.401 -5.523 28.568 1.00 49.00 107 THR A C 1
ATOM 843 O O . THR A 1 107 ? -4.445 -4.933 28.070 1.00 49.00 107 THR A O 1
ATOM 846 N N . LEU A 1 108 ? -5.519 -6.848 28.463 1.00 52.56 108 LEU A N 1
ATOM 847 C CA . LEU A 1 108 ? -4.831 -7.579 27.399 1.00 52.56 108 LEU A CA 1
ATOM 848 C C . LEU A 1 108 ? -5.638 -7.391 26.110 1.00 52.56 108 LEU A C 1
ATOM 850 O O . LEU A 1 108 ? -6.250 -8.329 25.599 1.00 52.56 108 LEU A O 1
ATOM 854 N N . GLN A 1 109 ? -5.642 -6.162 25.574 1.00 60.09 109 GLN A N 1
ATOM 855 C CA . GLN A 1 109 ? -5.903 -5.967 24.152 1.00 60.09 109 GLN A CA 1
ATOM 856 C C . GLN A 1 109 ? -4.903 -6.862 23.433 1.00 60.09 109 GLN A C 1
ATOM 858 O O . GLN A 1 109 ? -3.715 -6.552 23.370 1.00 60.09 109 GLN A O 1
ATOM 863 N N . GLN A 1 110 ? -5.370 -8.032 22.998 1.00 70.44 110 GLN A N 1
ATOM 864 C CA . GLN A 1 110 ? -4.540 -8.987 22.293 1.00 70.44 110 GLN A CA 1
ATOM 865 C C . GLN A 1 110 ? -3.944 -8.244 21.111 1.00 70.44 110 GLN A C 1
ATOM 867 O O . GLN A 1 110 ? -4.666 -7.834 20.198 1.00 70.44 110 GLN A O 1
ATOM 872 N N . GLU A 1 111 ? -2.635 -8.030 21.168 1.00 90.56 111 GLU A N 1
ATOM 873 C CA . GLU A 1 111 ? -1.897 -7.450 20.067 1.00 90.56 111 GLU A CA 1
ATOM 874 C C . GLU A 1 111 ? -2.172 -8.350 18.860 1.00 90.56 111 GLU A C 1
ATOM 876 O O . GLU A 1 111 ? -1.964 -9.568 18.902 1.00 90.56 111 GLU A O 1
ATOM 881 N N . LYS A 1 112 ? -2.757 -7.762 17.820 1.00 94.94 112 LYS A N 1
ATOM 882 C CA . LYS A 1 112 ? -3.122 -8.439 16.580 1.00 94.94 112 LYS A CA 1
ATOM 883 C C . LYS A 1 112 ? -2.398 -7.769 15.423 1.00 94.94 112 LYS A C 1
ATOM 885 O O . LYS A 1 112 ? -2.207 -6.556 15.407 1.00 94.94 112 LYS A O 1
ATOM 890 N N . ILE A 1 113 ? -2.033 -8.555 14.425 1.00 95.81 113 ILE A N 1
ATOM 891 C CA . ILE A 1 113 ? -1.424 -8.102 13.178 1.00 95.81 113 ILE A CA 1
ATOM 892 C C . ILE A 1 113 ? -2.450 -8.305 12.070 1.00 95.81 113 ILE A C 1
ATOM 894 O O . ILE A 1 113 ? -3.061 -9.370 11.971 1.00 95.81 113 ILE A O 1
ATOM 898 N N . LEU A 1 114 ? -2.613 -7.294 11.227 1.00 96.81 114 LEU A N 1
ATOM 899 C CA . LEU A 1 114 ? -3.365 -7.376 9.986 1.00 96.81 114 LEU A CA 1
ATOM 900 C C . LEU A 1 114 ? -2.392 -7.668 8.841 1.00 96.81 114 LEU A C 1
ATOM 902 O O . LEU A 1 114 ? -1.442 -6.919 8.610 1.00 96.81 114 LEU A O 1
ATOM 906 N N . LEU A 1 115 ? -2.636 -8.766 8.134 1.00 97.38 115 LEU A N 1
ATOM 907 C CA . LEU A 1 115 ? -1.948 -9.144 6.910 1.00 97.38 115 LEU A CA 1
ATOM 908 C C . LEU A 1 115 ? -2.861 -8.822 5.729 1.00 97.38 115 LEU A C 1
ATOM 910 O O . LEU A 1 115 ? -3.994 -9.299 5.688 1.00 97.38 115 LEU A O 1
ATOM 914 N N . LEU A 1 116 ? -2.370 -8.044 4.770 1.00 97.81 116 LEU A N 1
ATOM 915 C CA . LEU A 1 116 ? -3.088 -7.689 3.547 1.00 97.81 116 LEU A CA 1
ATOM 916 C C . LEU A 1 116 ? -2.324 -8.196 2.335 1.00 97.81 116 LEU A C 1
ATOM 918 O O . LEU A 1 116 ? -1.113 -8.025 2.264 1.00 97.81 116 LEU A O 1
ATOM 922 N N . ASN A 1 117 ? -3.037 -8.761 1.369 1.00 97.38 117 ASN A N 1
ATOM 923 C CA . ASN A 1 117 ? -2.514 -9.047 0.041 1.00 97.38 117 ASN A CA 1
ATOM 924 C C . ASN A 1 117 ? -3.248 -8.163 -0.962 1.00 97.38 117 ASN A C 1
ATOM 926 O O . ASN A 1 117 ? -4.471 -8.249 -1.084 1.00 97.38 117 ASN A O 1
ATOM 930 N N . ILE A 1 118 ? -2.502 -7.321 -1.664 1.00 96.81 118 ILE A N 1
ATOM 931 C CA . ILE A 1 118 ? -3.020 -6.322 -2.593 1.00 96.81 118 ILE A CA 1
ATOM 932 C C . ILE A 1 118 ? -2.455 -6.637 -3.968 1.00 96.81 118 ILE A C 1
ATOM 934 O O . ILE A 1 118 ? -1.244 -6.748 -4.130 1.00 96.81 118 ILE A O 1
ATOM 938 N N . THR A 1 119 ? -3.323 -6.776 -4.959 1.00 95.56 119 THR A N 1
ATOM 939 C CA . THR A 1 119 ? -2.900 -6.830 -6.355 1.00 95.56 119 THR A CA 1
ATOM 940 C C . THR A 1 119 ? -2.682 -5.408 -6.840 1.00 95.56 119 THR A C 1
ATOM 942 O O . THR A 1 119 ? -3.549 -4.555 -6.665 1.00 95.56 119 THR A O 1
ATOM 945 N N . MET A 1 120 ? -1.529 -5.159 -7.443 1.00 94.38 120 MET A N 1
ATOM 946 C CA . MET A 1 120 ? -1.170 -3.913 -8.102 1.00 94.38 120 MET A CA 1
ATOM 947 C C . MET A 1 120 ? -1.052 -4.157 -9.596 1.00 94.38 120 MET A C 1
ATOM 949 O O . MET A 1 120 ? -0.514 -5.182 -10.008 1.00 94.38 120 MET A O 1
ATOM 953 N N . VAL A 1 121 ? -1.545 -3.220 -10.396 1.00 93.38 121 VAL A N 1
ATOM 954 C CA . VAL A 1 121 ? -1.487 -3.277 -11.857 1.00 93.38 121 VAL A CA 1
ATOM 955 C C . VAL A 1 121 ? -0.933 -1.954 -12.365 1.00 93.38 121 VAL A C 1
ATOM 957 O O . VAL A 1 121 ? -1.326 -0.884 -11.896 1.00 93.38 121 VAL A O 1
ATOM 960 N N . LYS A 1 122 ? 0.001 -2.037 -13.308 1.00 88.25 122 LYS A N 1
ATOM 961 C CA . LYS A 1 122 ? 0.556 -0.890 -14.015 1.00 88.25 122 LYS A CA 1
ATOM 962 C C . LYS A 1 122 ? -0.527 -0.290 -14.908 1.00 88.25 122 LYS A C 1
ATOM 964 O O . LYS A 1 122 ? -1.127 -1.014 -15.694 1.00 88.25 122 LYS A O 1
ATOM 969 N N . ASP A 1 123 ? -0.775 1.011 -14.757 1.00 74.62 123 ASP A N 1
ATOM 970 C CA . ASP A 1 123 ? -1.678 1.809 -15.596 1.00 74.62 123 ASP A CA 1
ATOM 971 C C . ASP A 1 123 ? -2.967 1.065 -15.986 1.00 74.62 123 ASP A C 1
ATOM 973 O O . ASP A 1 123 ? -3.189 0.686 -17.139 1.00 74.62 123 ASP A O 1
ATOM 977 N N . SER A 1 124 ? -3.827 0.820 -14.994 1.00 59.12 124 SER A N 1
ATOM 978 C CA . SER A 1 124 ? -5.084 0.110 -15.194 1.00 59.12 124 SER A CA 1
ATOM 979 C C . SER A 1 124 ? -5.954 0.840 -16.225 1.00 59.12 124 SER A C 1
ATOM 981 O O . SER A 1 124 ? -6.573 1.865 -15.942 1.00 59.12 124 SER A O 1
ATOM 983 N N . THR A 1 125 ? -6.109 0.218 -17.392 1.00 55.53 125 THR A N 1
ATOM 984 C CA . THR A 1 125 ? -7.184 0.515 -18.352 1.00 55.53 125 THR A CA 1
ATOM 985 C C . THR A 1 125 ? -8.529 -0.084 -17.922 1.00 55.53 125 THR A C 1
ATOM 987 O O . THR A 1 125 ? -9.493 -0.039 -18.689 1.00 55.53 125 THR A O 1
ATOM 990 N N . SER A 1 126 ? -8.615 -0.650 -16.705 1.00 54.00 126 SER A N 1
ATOM 991 C CA . SER A 1 126 ? -9.864 -1.157 -16.137 1.00 54.00 126 SER A CA 1
ATOM 992 C C . SER A 1 126 ? -10.946 -0.082 -16.224 1.00 54.00 126 SER A C 1
ATOM 994 O O . SER A 1 126 ? -10.672 1.077 -15.907 1.00 54.00 126 SER A O 1
ATOM 996 N N . PRO A 1 127 ? -12.196 -0.444 -16.552 1.00 51.66 127 PRO A N 1
ATOM 997 C CA . PRO A 1 127 ? -13.319 0.485 -16.476 1.00 51.66 127 PRO A CA 1
ATOM 998 C C . PRO A 1 127 ? -13.531 1.060 -15.064 1.00 51.66 127 PRO A C 1
ATOM 1000 O O . PRO A 1 127 ? -14.155 2.109 -14.933 1.00 51.66 127 PRO A O 1
ATOM 1003 N N . THR A 1 128 ? -13.003 0.413 -14.016 1.00 60.41 128 THR A N 1
ATOM 1004 C CA . THR A 1 128 ? -12.992 0.960 -12.647 1.00 60.41 128 THR A CA 1
ATOM 1005 C C . THR A 1 128 ? -11.863 1.967 -12.404 1.00 60.41 128 THR A C 1
ATOM 1007 O O . THR A 1 128 ? -11.933 2.723 -11.442 1.00 60.41 128 THR A O 1
ATOM 1010 N N . GLY A 1 129 ? -10.827 2.000 -13.251 1.00 62.12 129 GLY A N 1
ATOM 1011 C CA . GLY A 1 129 ? -9.650 2.862 -13.093 1.00 62.12 129 GLY A CA 1
ATOM 1012 C C . GLY A 1 129 ? -8.783 2.534 -11.871 1.00 62.12 129 GLY A C 1
ATOM 1013 O O . GLY A 1 129 ? -7.892 3.306 -11.522 1.00 62.12 129 GLY A O 1
ATOM 1014 N N . GLU A 1 130 ? -9.042 1.415 -11.193 1.00 73.19 130 GLU A N 1
ATOM 1015 C CA . GLU A 1 130 ? -8.368 1.065 -9.946 1.00 73.19 130 GLU A CA 1
ATOM 1016 C C . GLU A 1 130 ? -7.044 0.344 -10.229 1.00 73.19 130 GLU A C 1
ATOM 1018 O O . GLU A 1 130 ? -7.012 -0.820 -10.616 1.00 73.19 130 GLU A O 1
ATOM 1023 N N . ASN A 1 131 ? -5.928 1.037 -9.990 1.00 85.44 131 ASN A N 1
ATOM 1024 C CA . ASN A 1 131 ? -4.569 0.486 -10.114 1.00 85.44 131 ASN A CA 1
ATOM 1025 C C . ASN A 1 131 ? -4.216 -0.538 -9.019 1.00 85.44 131 ASN A C 1
ATOM 1027 O O . ASN A 1 131 ? -3.149 -1.154 -9.057 1.00 85.44 131 ASN A O 1
ATOM 1031 N N . CYS A 1 132 ? -5.081 -0.703 -8.016 1.00 91.69 132 CYS A N 1
ATOM 1032 C CA . CYS A 1 132 ? -4.887 -1.679 -6.957 1.00 91.69 132 CYS A CA 1
ATOM 1033 C C . CYS A 1 132 ? -6.210 -2.244 -6.443 1.00 91.69 132 CYS A C 1
ATOM 1035 O O . CYS A 1 132 ? -7.200 -1.525 -6.348 1.00 91.69 132 CYS A O 1
ATOM 1037 N N . ALA A 1 133 ? -6.192 -3.513 -6.036 1.00 93.19 133 ALA A N 1
ATOM 1038 C CA . ALA A 1 133 ? -7.340 -4.203 -5.459 1.00 93.19 133 ALA A CA 1
ATOM 1039 C C . ALA A 1 133 ? -6.922 -5.074 -4.269 1.00 93.19 133 ALA A C 1
ATOM 1041 O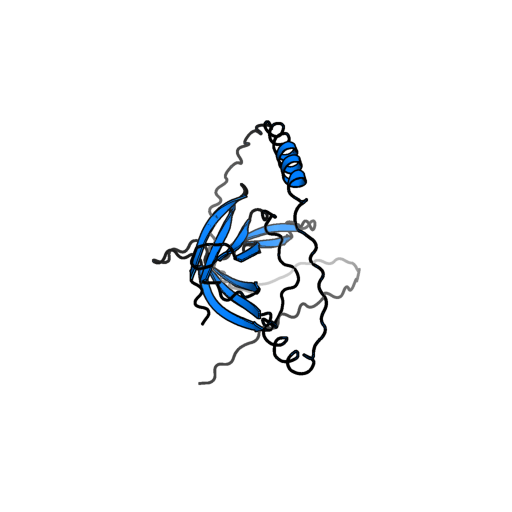 O . ALA A 1 133 ? -5.875 -5.725 -4.290 1.00 93.19 133 ALA A O 1
ATOM 1042 N N . LEU A 1 134 ? -7.755 -5.121 -3.227 1.00 95.50 134 LEU A N 1
ATOM 1043 C CA . LEU A 1 134 ? -7.545 -6.036 -2.106 1.00 95.50 134 LEU A CA 1
ATOM 1044 C C . LEU A 1 134 ? -7.909 -7.461 -2.531 1.00 95.50 134 LEU A C 1
ATOM 1046 O O . LEU A 1 134 ? -9.068 -7.753 -2.810 1.00 95.50 134 LEU A O 1
ATOM 1050 N N . TYR A 1 135 ? -6.919 -8.348 -2.540 1.00 92.62 135 TYR A N 1
ATOM 1051 C CA . TYR A 1 135 ? -7.098 -9.753 -2.892 1.00 92.62 135 TYR A CA 1
ATOM 1052 C C . TYR A 1 135 ? -7.490 -10.603 -1.678 1.00 92.62 135 TYR A C 1
ATOM 1054 O O . TYR A 1 135 ? -8.386 -11.439 -1.759 1.00 92.62 135 TYR A O 1
ATOM 1062 N N . ASN A 1 136 ? -6.814 -10.406 -0.544 1.00 96.50 136 ASN A N 1
ATOM 1063 C CA . ASN A 1 136 ? -7.065 -11.167 0.679 1.00 96.50 136 ASN A CA 1
ATOM 1064 C C . ASN A 1 136 ? -6.638 -10.372 1.919 1.00 96.50 136 ASN A C 1
ATOM 1066 O O . ASN A 1 136 ? -5.720 -9.553 1.844 1.00 96.50 136 ASN A O 1
ATOM 1070 N N . HIS A 1 137 ? -7.247 -10.661 3.066 1.00 97.06 137 HIS A N 1
ATOM 1071 C CA . HIS A 1 137 ? -6.794 -10.169 4.360 1.00 97.06 137 HIS A CA 1
ATOM 1072 C C . HIS A 1 137 ? -6.896 -11.248 5.443 1.00 97.06 137 HIS A C 1
ATOM 1074 O O . HIS A 1 137 ? -7.725 -12.150 5.370 1.00 97.06 137 HIS A O 1
ATOM 1080 N N . GLN A 1 138 ? -6.040 -11.155 6.458 1.00 97.38 138 GLN A N 1
ATOM 1081 C CA . GLN A 1 138 ? -6.047 -12.050 7.611 1.00 97.38 138 GLN A CA 1
ATOM 1082 C C . GLN A 1 138 ? -5.645 -11.286 8.871 1.00 97.38 138 GLN A C 1
ATOM 1084 O O . GLN A 1 138 ? -4.658 -10.556 8.868 1.00 97.38 138 GLN A O 1
ATOM 1089 N N . ILE A 1 139 ? -6.374 -11.502 9.965 1.00 96.75 139 ILE A N 1
ATOM 1090 C CA . ILE A 1 139 ? -6.001 -11.009 11.294 1.00 96.75 139 ILE A CA 1
ATOM 1091 C C . ILE A 1 139 ? -5.395 -12.174 12.077 1.00 96.75 139 ILE A C 1
ATOM 1093 O O . ILE A 1 139 ? -5.991 -13.247 12.171 1.00 96.75 139 ILE A O 1
ATOM 1097 N N . ALA A 1 140 ? -4.203 -11.974 12.629 1.00 96.06 140 ALA A N 1
ATOM 1098 C CA . ALA A 1 140 ? -3.479 -12.978 13.402 1.00 96.06 140 ALA A CA 1
ATOM 1099 C C . ALA A 1 140 ? -3.028 -12.403 14.754 1.00 96.06 140 ALA A C 1
ATOM 1101 O O . ALA A 1 140 ? -2.788 -11.199 14.844 1.00 96.06 140 ALA A O 1
ATOM 1102 N N . PRO A 1 141 ? -2.884 -13.220 15.811 1.00 95.69 141 PRO A N 1
ATOM 1103 C CA . PRO A 1 141 ? -2.283 -12.760 17.059 1.00 95.69 141 PRO A CA 1
ATOM 1104 C C . PRO A 1 141 ? -0.802 -12.411 16.843 1.00 95.69 141 PRO A C 1
ATOM 1106 O O . PRO A 1 141 ? -0.076 -13.137 16.163 1.00 95.69 141 PRO A O 1
ATOM 1109 N N . GLY A 1 142 ? -0.345 -11.309 17.432 1.00 94.12 142 GLY A N 1
ATOM 1110 C CA . GLY A 1 142 ? 1.052 -10.894 17.413 1.00 94.12 142 GLY A CA 1
ATOM 1111 C C . GLY A 1 142 ? 1.264 -9.384 17.533 1.00 94.12 142 GLY A C 1
ATOM 1112 O O . GLY A 1 142 ? 0.348 -8.577 17.389 1.00 94.12 142 GLY A O 1
ATOM 1113 N N . LYS A 1 143 ? 2.529 -9.010 17.727 1.00 92.44 143 LYS A N 1
ATOM 1114 C CA . LYS A 1 143 ? 2.995 -7.622 17.765 1.00 92.44 143 LYS A CA 1
ATOM 1115 C C . LYS A 1 143 ? 4.030 -7.390 16.681 1.00 92.44 143 LYS A C 1
ATOM 1117 O O . LYS A 1 143 ? 4.966 -8.185 16.545 1.00 92.44 143 LYS A O 1
ATOM 1122 N N . LEU A 1 144 ? 3.913 -6.292 15.942 1.00 90.56 144 LEU A N 1
ATOM 1123 C CA . LEU A 1 144 ? 5.007 -5.858 15.078 1.00 90.56 144 LEU A CA 1
ATOM 1124 C C . LEU A 1 144 ? 6.133 -5.235 15.911 1.00 90.56 144 LEU A C 1
ATOM 1126 O O . LEU A 1 144 ? 5.900 -4.456 16.835 1.00 90.56 144 LEU A O 1
ATOM 1130 N N . LYS A 1 145 ? 7.379 -5.594 15.590 1.00 85.88 145 LYS A N 1
ATOM 1131 C CA . LYS A 1 145 ? 8.563 -4.978 16.195 1.00 85.88 145 LYS A CA 1
ATOM 1132 C C . LYS A 1 145 ? 8.876 -3.678 15.460 1.00 85.88 145 LYS A C 1
ATOM 1134 O O . LYS A 1 145 ? 9.211 -3.729 14.283 1.00 85.88 145 LYS A O 1
ATOM 1139 N N . GLY A 1 146 ? 8.821 -2.561 16.182 1.00 69.44 146 GLY A N 1
ATOM 1140 C CA . GLY A 1 146 ? 9.106 -1.233 15.644 1.00 69.44 146 GLY A CA 1
ATOM 1141 C C . GLY A 1 146 ? 7.912 -0.666 14.880 1.00 69.44 146 GLY A C 1
ATOM 1142 O O . GLY A 1 146 ? 7.535 -1.171 13.828 1.00 69.44 146 GLY A O 1
ATOM 1143 N N . SER A 1 147 ? 7.310 0.393 15.413 1.00 58.81 147 SER A N 1
ATOM 1144 C CA . SER A 1 147 ? 6.513 1.301 14.594 1.00 58.81 147 SER A CA 1
ATOM 1145 C C . SER A 1 147 ? 7.485 2.162 13.791 1.00 58.81 147 SER A C 1
ATOM 1147 O O . SER A 1 147 ? 8.438 2.695 14.363 1.00 58.81 147 SER A O 1
ATOM 1149 N N . LEU A 1 148 ? 7.267 2.286 12.480 1.00 59.53 148 LEU A N 1
ATOM 1150 C CA . LEU A 1 148 ? 7.937 3.323 11.697 1.00 59.53 148 LEU A CA 1
ATOM 1151 C C . LEU A 1 148 ? 7.619 4.675 12.348 1.00 59.53 148 LEU A C 1
ATOM 1153 O O . LEU A 1 148 ? 6.471 4.927 12.710 1.00 59.53 148 LEU A O 1
ATOM 1157 N N . SER A 1 149 ? 8.636 5.509 12.555 1.00 61.47 149 SER A N 1
ATOM 1158 C CA . SER A 1 149 ? 8.430 6.893 12.974 1.00 61.47 149 SER A CA 1
ATOM 1159 C C . SER A 1 149 ? 7.704 7.639 11.857 1.00 61.47 149 SER A C 1
ATOM 1161 O O . SER A 1 149 ? 8.167 7.615 10.717 1.00 61.47 149 SER A O 1
ATOM 1163 N N . ASP A 1 150 ? 6.593 8.302 12.184 1.00 66.62 150 ASP A N 1
ATOM 1164 C CA . ASP A 1 150 ? 5.714 8.988 11.221 1.00 66.62 150 ASP A CA 1
ATOM 1165 C C . ASP A 1 150 ? 6.397 10.125 10.426 1.00 66.62 150 ASP A C 1
ATOM 1167 O O . ASP A 1 150 ? 5.844 10.600 9.434 1.00 66.62 150 ASP A O 1
ATOM 1171 N N . ASP A 1 151 ? 7.609 10.533 10.813 1.00 69.94 151 ASP A N 1
ATOM 1172 C CA . ASP A 1 151 ? 8.270 11.732 10.286 1.00 69.94 151 ASP A CA 1
ATOM 1173 C C . ASP A 1 151 ? 9.229 11.491 9.108 1.00 69.94 151 ASP A C 1
ATOM 1175 O O . ASP A 1 151 ? 9.709 12.452 8.500 1.00 69.94 151 ASP A O 1
ATOM 1179 N N . GLU A 1 152 ? 9.527 10.240 8.742 1.00 82.62 152 GLU A N 1
ATOM 1180 C CA . GLU A 1 152 ? 10.466 9.989 7.646 1.00 82.62 152 GLU A CA 1
ATOM 1181 C C . GLU A 1 152 ? 9.754 9.974 6.288 1.00 82.62 152 GLU A C 1
ATOM 1183 O O . GLU A 1 152 ? 8.998 9.061 5.948 1.00 82.62 152 GLU A O 1
ATOM 1188 N N . ILE A 1 153 ? 10.015 11.008 5.482 1.00 85.56 153 ILE A N 1
ATOM 1189 C CA . ILE A 1 153 ? 9.589 11.033 4.082 1.00 85.56 153 ILE A CA 1
ATOM 1190 C C . ILE A 1 153 ? 10.374 9.937 3.349 1.00 85.56 153 ILE A C 1
ATOM 1192 O O . ILE A 1 153 ? 11.603 10.026 3.273 1.00 85.56 153 ILE A O 1
ATOM 1196 N N . PRO A 1 154 ? 9.698 8.923 2.786 1.00 90.25 154 PRO A N 1
ATOM 1197 C CA . PRO A 1 154 ? 10.374 7.839 2.082 1.00 90.25 154 PRO A CA 1
ATOM 1198 C C . PRO A 1 154 ? 11.130 8.343 0.832 1.00 90.25 154 PRO A C 1
ATOM 1200 O O . PRO A 1 154 ? 10.814 9.406 0.281 1.00 90.25 154 PRO A O 1
ATOM 1203 N N . PRO A 1 155 ? 12.091 7.557 0.324 1.00 91.81 155 PRO A N 1
ATOM 1204 C CA . PRO A 1 155 ? 12.753 7.846 -0.943 1.00 91.81 155 PRO A CA 1
ATOM 1205 C C . PRO A 1 155 ? 11.782 7.852 -2.143 1.00 91.81 155 PRO A C 1
ATOM 1207 O O . PRO A 1 155 ? 10.730 7.205 -2.096 1.00 91.81 155 PRO A O 1
ATOM 1210 N N . PRO A 1 156 ? 12.140 8.531 -3.250 1.00 92.69 156 PRO A N 1
ATOM 1211 C CA . PRO A 1 156 ? 11.446 8.392 -4.529 1.00 92.69 156 PRO A CA 1
ATOM 1212 C C . PRO A 1 156 ? 11.297 6.932 -4.970 1.00 92.69 156 PRO A C 1
ATOM 1214 O O . PRO A 1 156 ? 12.139 6.087 -4.661 1.00 92.69 156 PRO A O 1
ATOM 1217 N N . GLY A 1 157 ? 10.209 6.628 -5.679 1.00 91.00 157 GLY A N 1
ATOM 1218 C CA . GLY A 1 157 ? 9.906 5.273 -6.147 1.00 91.00 157 GLY A CA 1
ATOM 1219 C C . GLY A 1 157 ? 9.352 4.335 -5.070 1.00 91.00 157 GLY A C 1
ATOM 1220 O O . GLY A 1 157 ? 9.006 3.198 -5.377 1.00 91.00 157 GLY A O 1
ATOM 1221 N N . HIS A 1 158 ? 9.223 4.784 -3.818 1.00 94.56 158 HIS A N 1
ATOM 1222 C CA . HIS A 1 158 ? 8.497 4.039 -2.793 1.00 94.56 158 HIS A CA 1
ATOM 1223 C C . HIS A 1 158 ? 6.985 4.266 -2.899 1.00 94.56 158 HIS A C 1
ATOM 1225 O O . HIS A 1 158 ? 6.502 5.335 -3.290 1.00 94.56 158 HIS A O 1
ATOM 1231 N N . LEU A 1 159 ? 6.242 3.254 -2.469 1.00 94.94 159 LEU A N 1
ATOM 1232 C CA . LEU A 1 159 ? 4.825 3.327 -2.167 1.00 94.94 159 LEU A CA 1
ATOM 1233 C C . LEU A 1 159 ? 4.617 3.623 -0.684 1.00 94.94 159 LEU A C 1
ATOM 1235 O O . LEU A 1 159 ? 5.297 3.066 0.178 1.00 94.94 159 LEU A O 1
ATOM 1239 N N . MET A 1 160 ? 3.643 4.479 -0.407 1.00 95.31 160 MET A N 1
ATOM 1240 C CA . MET A 1 160 ? 3.189 4.863 0.921 1.00 95.31 160 MET A CA 1
ATOM 1241 C C . MET A 1 160 ? 1.780 4.348 1.159 1.00 95.31 160 MET A C 1
ATOM 1243 O O . MET A 1 160 ? 0.875 4.621 0.373 1.00 95.31 160 MET A O 1
ATOM 1247 N N . PHE A 1 161 ? 1.604 3.663 2.278 1.00 95.50 161 PHE A N 1
ATOM 1248 C CA . PHE A 1 161 ? 0.356 3.071 2.732 1.00 95.50 161 PHE A CA 1
ATOM 1249 C C . PHE A 1 161 ? -0.115 3.824 3.970 1.00 95.50 161 PHE A C 1
ATOM 1251 O O . PHE A 1 161 ? 0.554 3.791 5.002 1.00 95.50 161 PHE A O 1
ATOM 1258 N N . TYR A 1 162 ? -1.256 4.503 3.864 1.00 96.00 162 TYR A N 1
ATOM 1259 C CA . TYR A 1 162 ? -1.896 5.198 4.978 1.00 96.00 162 TYR A CA 1
ATOM 1260 C C . TYR A 1 162 ? -3.153 4.450 5.392 1.00 96.00 162 TYR A C 1
ATOM 1262 O O . TYR A 1 162 ? -4.159 4.459 4.680 1.00 96.00 162 TYR A O 1
ATOM 1270 N N . PHE A 1 163 ? -3.096 3.836 6.566 1.00 96.56 163 PHE A N 1
ATOM 1271 C CA . PHE A 1 163 ? -4.236 3.185 7.192 1.00 96.56 163 PHE A CA 1
ATOM 1272 C C . PHE A 1 163 ? -5.043 4.234 7.936 1.00 96.56 163 PHE A C 1
ATOM 1274 O O . PHE A 1 163 ? -4.495 4.944 8.781 1.00 96.56 163 PHE A O 1
ATOM 1281 N N . LYS A 1 164 ? -6.326 4.353 7.609 1.00 97.50 164 LYS A N 1
ATOM 1282 C CA . LYS A 1 164 ? -7.197 5.407 8.122 1.00 97.50 164 LYS A CA 1
ATOM 1283 C C . LYS A 1 164 ? -8.459 4.848 8.761 1.00 97.50 164 LYS A C 1
ATOM 1285 O O . LYS A 1 164 ? -8.938 3.767 8.398 1.00 97.50 164 LYS A O 1
ATOM 1290 N N . ASP A 1 165 ? -8.997 5.617 9.698 1.00 97.31 165 ASP A N 1
ATOM 1291 C CA . ASP A 1 165 ? -10.347 5.409 10.207 1.00 97.31 165 ASP A CA 1
ATOM 1292 C C . ASP A 1 165 ? -11.417 5.991 9.269 1.00 97.31 165 ASP A C 1
ATOM 1294 O O . ASP A 1 165 ? -11.117 6.573 8.222 1.00 97.31 165 ASP A O 1
ATOM 1298 N N . ALA A 1 166 ? -12.685 5.830 9.656 1.00 96.62 166 ALA A N 1
ATOM 1299 C CA . ALA A 1 166 ? -13.826 6.295 8.869 1.00 96.62 166 ALA A CA 1
ATOM 1300 C C . ALA A 1 166 ? -13.894 7.831 8.752 1.00 96.62 166 ALA A C 1
ATOM 1302 O O . ALA A 1 166 ? -14.530 8.350 7.838 1.00 96.62 166 ALA A O 1
ATOM 1303 N N . ASN A 1 167 ? -13.218 8.555 9.649 1.00 97.62 167 ASN A N 1
ATOM 1304 C CA . ASN A 1 167 ? -13.114 10.013 9.632 1.00 97.62 167 ASN A CA 1
ATOM 1305 C C . ASN A 1 167 ? -11.900 10.495 8.817 1.00 97.62 167 ASN A C 1
ATOM 1307 O O . ASN A 1 167 ? -11.671 11.698 8.697 1.00 97.62 167 ASN A O 1
ATOM 1311 N N . GLY A 1 168 ? -11.101 9.574 8.270 1.00 96.38 168 GLY A N 1
ATOM 1312 C CA . GLY A 1 168 ? -9.891 9.875 7.514 1.00 96.38 168 GLY A CA 1
ATOM 1313 C C . GLY A 1 168 ? -8.656 10.158 8.373 1.00 96.38 168 GLY A C 1
ATOM 1314 O O . GLY A 1 168 ? -7.624 10.547 7.816 1.00 96.38 168 GLY A O 1
ATOM 1315 N N . ARG A 1 169 ? -8.714 9.954 9.698 1.00 96.56 169 ARG A N 1
ATOM 1316 C CA . ARG A 1 169 ? -7.546 10.072 10.585 1.00 96.56 169 ARG A CA 1
ATOM 1317 C C . ARG A 1 169 ? -6.575 8.938 10.285 1.00 96.56 169 ARG A C 1
ATOM 1319 O O . ARG A 1 169 ? -6.979 7.780 10.224 1.00 96.56 169 ARG A O 1
ATOM 1326 N N . VAL A 1 170 ? -5.297 9.267 10.117 1.00 95.19 170 VAL A N 1
ATOM 1327 C CA . VAL A 1 170 ? -4.238 8.273 9.897 1.00 95.19 170 VAL A CA 1
ATOM 1328 C C . VAL A 1 170 ? -3.934 7.563 11.216 1.00 95.19 170 VAL A C 1
ATOM 1330 O O . VAL A 1 170 ? -3.618 8.210 12.209 1.00 95.19 170 VAL A O 1
ATOM 1333 N N . LEU A 1 171 ? -4.050 6.238 11.209 1.00 93.88 171 LEU A N 1
ATOM 1334 C CA . LEU A 1 171 ? -3.799 5.353 12.348 1.00 93.88 171 LEU A CA 1
ATOM 1335 C C . LEU A 1 171 ? -2.427 4.678 12.272 1.00 93.88 171 LEU A C 1
ATOM 1337 O O . LEU A 1 171 ? -1.839 4.347 13.300 1.00 93.88 171 LEU A O 1
ATOM 1341 N N . ALA A 1 172 ? -1.950 4.419 11.053 1.00 93.38 172 ALA A N 1
ATOM 1342 C CA . ALA A 1 172 ? -0.642 3.838 10.795 1.00 93.38 172 ALA A CA 1
ATOM 1343 C C . ALA A 1 172 ? -0.151 4.203 9.391 1.00 93.38 172 ALA A C 1
ATOM 1345 O O . ALA A 1 172 ? -0.947 4.349 8.456 1.00 93.38 172 ALA A O 1
ATOM 1346 N N . THR A 1 173 ? 1.171 4.267 9.248 1.00 94.06 173 THR A N 1
ATOM 1347 C CA . THR A 1 173 ? 1.852 4.516 7.977 1.00 94.06 173 THR A CA 1
ATOM 1348 C C . THR A 1 173 ? 2.881 3.420 7.714 1.00 94.06 173 THR A C 1
ATOM 1350 O O . THR A 1 173 ? 3.572 2.969 8.628 1.00 94.06 173 THR A O 1
ATOM 1353 N N . GLN A 1 174 ? 3.010 2.990 6.460 1.00 93.19 174 GLN A N 1
ATOM 1354 C CA . GLN A 1 174 ? 4.080 2.092 6.032 1.00 93.19 174 GLN A CA 1
ATOM 1355 C C . GLN A 1 174 ? 4.609 2.496 4.659 1.00 93.19 174 GLN A C 1
ATOM 1357 O O . GLN A 1 174 ? 3.839 2.933 3.807 1.00 93.19 174 GLN A O 1
ATOM 1362 N N . SER A 1 175 ? 5.912 2.329 4.439 1.00 94.00 175 SER A N 1
ATOM 1363 C CA . SER A 1 175 ? 6.541 2.533 3.136 1.00 94.00 175 SER A CA 1
ATOM 1364 C C . SER A 1 175 ? 7.171 1.237 2.634 1.00 94.00 175 SER A C 1
ATOM 1366 O O . SER A 1 175 ? 7.734 0.462 3.410 1.00 94.00 175 SER A O 1
ATOM 1368 N N . ILE A 1 176 ? 7.039 0.969 1.337 1.00 93.75 176 ILE A N 1
ATOM 1369 C CA . ILE A 1 176 ? 7.611 -0.211 0.675 1.00 93.75 176 ILE A CA 1
ATOM 1370 C C . ILE A 1 176 ? 8.142 0.231 -0.690 1.00 93.75 176 ILE A C 1
ATOM 1372 O O . ILE A 1 176 ? 7.590 1.141 -1.301 1.00 93.75 176 ILE A O 1
ATOM 1376 N N . VAL A 1 177 ? 9.221 -0.386 -1.168 1.00 94.06 177 VAL A N 1
ATOM 1377 C CA . VAL A 1 177 ? 9.688 -0.198 -2.552 1.00 94.06 177 VAL A CA 1
ATOM 1378 C C . VAL A 1 177 ? 8.580 -0.636 -3.518 1.00 94.06 177 VAL A C 1
ATOM 1380 O O . VAL A 1 177 ? 7.941 -1.658 -3.274 1.00 94.06 177 VAL A O 1
ATOM 1383 N N . ASP A 1 178 ? 8.337 0.127 -4.586 1.00 93.94 178 ASP A N 1
ATOM 1384 C CA . ASP A 1 178 ? 7.315 -0.205 -5.586 1.00 93.94 178 ASP A CA 1
ATOM 1385 C C . ASP A 1 178 ? 7.557 -1.607 -6.185 1.00 93.94 178 ASP A C 1
ATOM 1387 O O . ASP A 1 178 ? 8.554 -1.800 -6.885 1.00 93.94 178 ASP A O 1
ATOM 1391 N N . PRO A 1 179 ? 6.669 -2.592 -5.938 1.00 93.62 179 PRO A N 1
ATOM 1392 C CA . PRO A 1 179 ? 6.852 -3.960 -6.411 1.00 93.62 179 PRO A CA 1
ATOM 1393 C C . PRO A 1 179 ? 6.706 -4.081 -7.931 1.00 93.62 179 PRO A C 1
ATOM 1395 O O . PRO A 1 179 ? 7.138 -5.081 -8.498 1.00 93.62 179 PRO A O 1
ATOM 1398 N N . LEU A 1 180 ? 6.131 -3.076 -8.603 1.00 94.19 180 LEU A N 1
ATOM 1399 C CA . LEU A 1 180 ? 6.053 -3.040 -10.064 1.00 94.19 180 LEU A CA 1
ATOM 1400 C C . LEU A 1 180 ? 7.390 -2.664 -10.708 1.00 94.19 180 LEU A C 1
ATOM 1402 O O . LEU A 1 180 ? 7.536 -2.760 -11.924 1.00 94.19 180 LEU A O 1
ATOM 1406 N N . THR A 1 181 ? 8.366 -2.232 -9.908 1.00 93.00 181 THR A N 1
ATOM 1407 C CA . THR A 1 181 ? 9.692 -1.837 -10.368 1.00 93.00 181 THR A CA 1
ATOM 1408 C C . THR A 1 181 ? 10.755 -2.735 -9.745 1.00 93.00 181 THR A C 1
ATOM 1410 O O . THR A 1 181 ? 10.998 -2.705 -8.542 1.00 93.00 181 THR A O 1
ATOM 1413 N N . ALA A 1 182 ? 11.460 -3.495 -10.578 1.00 90.00 182 ALA A N 1
ATOM 1414 C CA . ALA A 1 182 ? 12.601 -4.300 -10.163 1.00 90.00 182 ALA A CA 1
ATOM 1415 C C . ALA A 1 182 ? 13.875 -3.812 -10.851 1.00 90.00 182 ALA A C 1
ATOM 1417 O O . ALA A 1 182 ? 13.851 -3.332 -11.981 1.00 90.00 182 ALA A O 1
ATOM 1418 N N . PHE A 1 183 ? 15.019 -3.975 -10.194 1.00 87.38 183 PHE A N 1
ATOM 1419 C CA . PHE A 1 183 ? 16.307 -3.748 -10.835 1.00 87.38 183 PHE A CA 1
ATOM 1420 C C . PHE A 1 183 ? 17.032 -5.070 -11.007 1.00 87.38 183 PHE A C 1
ATOM 1422 O O . PHE A 1 183 ? 17.185 -5.823 -10.049 1.00 87.38 183 PHE A O 1
ATOM 1429 N N . VAL A 1 184 ? 17.499 -5.324 -12.224 1.00 91.75 184 VAL A N 1
ATOM 1430 C CA . VAL A 1 184 ? 18.288 -6.506 -12.556 1.00 91.75 184 VAL A CA 1
ATOM 1431 C C . VAL A 1 184 ? 19.690 -6.066 -12.932 1.00 91.75 184 VAL A C 1
ATOM 1433 O O . VAL A 1 184 ? 19.879 -5.176 -13.765 1.00 91.75 184 VAL A O 1
ATOM 1436 N N . GLU A 1 185 ? 20.668 -6.696 -12.296 1.00 94.25 185 GLU A N 1
ATOM 1437 C CA . GLU A 1 185 ? 22.071 -6.563 -12.656 1.00 94.25 185 GLU A CA 1
ATOM 1438 C C . GLU A 1 185 ? 22.416 -7.594 -13.734 1.00 94.25 185 GLU A C 1
ATOM 1440 O O . GLU A 1 185 ? 21.961 -8.738 -13.690 1.00 94.25 185 GLU A O 1
ATOM 1445 N N . TYR A 1 186 ? 23.198 -7.190 -14.725 1.00 91.75 186 TYR A N 1
ATOM 1446 C CA . TYR A 1 186 ? 23.623 -8.042 -15.831 1.00 91.75 186 TYR A CA 1
ATOM 1447 C C . TYR A 1 186 ? 25.064 -7.709 -16.211 1.00 91.75 186 TYR A C 1
ATOM 1449 O O . TYR A 1 186 ? 25.511 -6.586 -15.999 1.00 91.75 186 TYR A O 1
ATOM 1457 N N . ALA A 1 187 ? 25.795 -8.667 -16.779 1.00 93.94 187 ALA A N 1
ATOM 1458 C CA . ALA A 1 187 ? 27.114 -8.384 -17.338 1.00 93.94 187 ALA A CA 1
ATOM 1459 C C . ALA A 1 187 ? 26.939 -7.469 -18.559 1.00 93.94 187 ALA A C 1
ATOM 1461 O O . ALA A 1 187 ? 26.295 -7.857 -19.537 1.00 93.94 187 ALA A O 1
ATOM 1462 N N . ALA A 1 188 ? 27.427 -6.234 -18.464 1.00 90.81 188 ALA A N 1
ATOM 1463 C CA . ALA A 1 188 ? 27.309 -5.248 -19.532 1.00 90.81 188 ALA A CA 1
ATOM 1464 C C . ALA A 1 188 ? 28.340 -5.488 -20.642 1.00 90.81 188 ALA A C 1
ATOM 1466 O O . ALA A 1 188 ? 28.064 -5.178 -21.800 1.00 90.81 188 ALA A O 1
ATOM 1467 N N . ASP A 1 189 ? 29.494 -6.051 -20.285 1.00 92.69 189 ASP A N 1
ATOM 1468 C CA . ASP A 1 189 ? 30.610 -6.327 -21.180 1.00 92.69 189 ASP A CA 1
ATOM 1469 C C . ASP A 1 189 ? 31.416 -7.564 -20.743 1.00 92.69 189 ASP A C 1
ATOM 1471 O O . ASP A 1 189 ? 31.221 -8.128 -19.660 1.00 92.69 189 ASP A O 1
ATOM 1475 N N . ASP A 1 190 ? 32.325 -7.986 -21.624 1.00 90.31 190 ASP A N 1
ATOM 1476 C CA . ASP A 1 190 ? 33.240 -9.112 -21.408 1.00 90.31 190 ASP A CA 1
ATOM 1477 C C . ASP A 1 190 ? 34.360 -8.785 -20.399 1.00 90.31 190 ASP A C 1
ATOM 1479 O O . ASP A 1 190 ? 35.051 -9.689 -19.925 1.00 90.31 190 ASP A O 1
ATOM 1483 N N . ASP A 1 191 ? 34.511 -7.508 -20.030 1.00 92.56 191 ASP A N 1
ATOM 1484 C CA . ASP A 1 191 ? 35.481 -7.029 -19.037 1.00 92.56 191 ASP A CA 1
ATOM 1485 C C . ASP A 1 191 ? 34.993 -7.243 -17.591 1.00 92.56 191 ASP A C 1
ATOM 1487 O O . ASP A 1 191 ? 35.725 -6.995 -16.629 1.00 92.56 191 ASP A O 1
ATOM 1491 N N . GLY A 1 192 ? 33.768 -7.751 -17.422 1.00 89.62 192 GLY A N 1
ATOM 1492 C CA . GLY A 1 192 ? 33.184 -8.067 -16.124 1.00 89.62 192 GLY A CA 1
ATOM 1493 C C . GLY A 1 192 ? 32.507 -6.878 -15.447 1.00 89.62 192 GLY A C 1
ATOM 1494 O O . GLY A 1 192 ? 32.233 -6.949 -14.245 1.00 89.62 192 GLY A O 1
ATOM 1495 N N . ASN A 1 193 ? 32.207 -5.799 -16.177 1.00 93.12 193 ASN A N 1
ATOM 1496 C CA . ASN A 1 193 ? 31.419 -4.705 -15.629 1.00 93.12 193 ASN A CA 1
ATOM 1497 C C . ASN A 1 193 ? 29.948 -5.113 -15.508 1.00 93.12 193 ASN A C 1
ATOM 1499 O O . ASN A 1 193 ? 29.345 -5.700 -16.411 1.00 93.12 193 ASN A O 1
ATOM 1503 N N . MET A 1 194 ? 29.345 -4.751 -14.377 1.00 94.44 194 MET A N 1
ATOM 1504 C CA . MET A 1 194 ? 27.929 -4.987 -14.119 1.00 94.44 194 MET A CA 1
ATOM 1505 C C . MET A 1 194 ? 27.119 -3.764 -14.550 1.00 94.44 194 MET A C 1
ATOM 1507 O O . MET A 1 194 ? 27.293 -2.662 -14.031 1.00 94.44 194 MET A O 1
ATOM 1511 N N . GLY A 1 195 ? 26.211 -3.965 -15.498 1.00 93.38 195 GLY A N 1
ATOM 1512 C CA . GLY A 1 195 ? 25.144 -3.030 -15.817 1.00 93.38 195 GLY A CA 1
ATOM 1513 C C . GLY A 1 195 ? 23.939 -3.253 -14.908 1.00 93.38 195 GLY A C 1
ATOM 1514 O O . GLY A 1 195 ? 23.713 -4.352 -14.405 1.00 93.38 195 GLY A O 1
ATOM 1515 N N . ARG A 1 196 ? 23.125 -2.211 -14.727 1.00 94.00 196 ARG A N 1
ATOM 1516 C CA . ARG A 1 196 ? 21.847 -2.286 -14.011 1.00 94.00 196 ARG A CA 1
ATOM 1517 C C . ARG A 1 196 ? 20.735 -1.814 -14.933 1.00 94.00 196 ARG A C 1
ATOM 1519 O O . ARG A 1 196 ? 20.814 -0.720 -15.486 1.00 94.00 196 ARG A O 1
ATOM 1526 N N . LYS A 1 197 ? 19.697 -2.630 -15.095 1.00 94.06 197 LYS A N 1
ATOM 1527 C CA . LYS A 1 197 ? 18.502 -2.291 -15.872 1.00 94.06 197 LYS A CA 1
ATOM 1528 C C . LYS A 1 197 ? 17.283 -2.326 -14.967 1.00 94.06 197 LYS A C 1
ATOM 1530 O O . LYS A 1 197 ? 17.079 -3.286 -14.228 1.00 94.06 197 LYS A O 1
ATOM 1535 N N . GLN A 1 198 ? 16.476 -1.277 -15.039 1.00 92.50 198 GLN A N 1
ATOM 1536 C CA . GLN A 1 198 ? 15.160 -1.254 -14.420 1.00 92.50 198 GLN A CA 1
ATOM 1537 C C . GLN A 1 198 ? 14.185 -2.033 -15.306 1.00 92.50 198 GLN A C 1
ATOM 1539 O O . GLN A 1 198 ? 14.125 -1.822 -16.519 1.00 92.50 198 GLN A O 1
ATOM 1544 N N . LEU A 1 199 ? 13.468 -2.969 -14.699 1.00 91.50 199 LEU A N 1
ATOM 1545 C CA . LEU A 1 199 ? 12.381 -3.719 -15.299 1.00 91.50 199 LEU A CA 1
ATOM 1546 C C . LEU A 1 199 ? 11.083 -3.287 -14.633 1.00 91.50 199 LEU A C 1
ATOM 1548 O O . LEU A 1 199 ? 11.018 -3.153 -13.412 1.00 91.50 199 LEU A O 1
ATOM 1552 N N . GLU A 1 200 ? 10.059 -3.103 -15.450 1.00 93.00 200 GLU A N 1
ATOM 1553 C CA . GLU A 1 200 ? 8.713 -2.809 -14.986 1.00 93.00 200 GLU A CA 1
ATOM 1554 C C . GLU A 1 200 ? 7.834 -4.023 -15.260 1.00 93.00 200 GLU A C 1
ATOM 1556 O O . GLU A 1 200 ? 7.894 -4.600 -16.351 1.00 93.00 200 GLU A O 1
ATOM 1561 N N . THR A 1 201 ? 7.046 -4.429 -14.273 1.00 92.75 201 THR A N 1
ATOM 1562 C CA . THR A 1 201 ? 6.062 -5.502 -14.416 1.00 92.75 201 THR A CA 1
ATOM 1563 C C . THR A 1 201 ? 4.671 -4.914 -14.626 1.00 92.75 201 THR A C 1
ATOM 1565 O O . THR A 1 201 ? 4.357 -3.819 -14.165 1.00 92.75 201 THR A O 1
ATOM 1568 N N . GLU A 1 202 ? 3.825 -5.646 -15.350 1.00 92.00 202 GLU A N 1
ATOM 1569 C CA . GLU A 1 202 ? 2.441 -5.224 -15.605 1.00 92.00 202 GLU A CA 1
ATOM 1570 C C . GLU A 1 202 ? 1.554 -5.389 -14.365 1.00 92.00 202 GLU A C 1
ATOM 1572 O O . GLU A 1 202 ? 0.592 -4.650 -14.179 1.00 92.00 202 GLU A O 1
ATOM 1577 N N . SER A 1 203 ? 1.866 -6.354 -13.498 1.00 92.88 203 SER A N 1
ATOM 1578 C CA . SER A 1 203 ? 1.117 -6.588 -12.266 1.00 92.88 203 SER A CA 1
ATOM 1579 C C . SER A 1 203 ? 1.949 -7.316 -11.223 1.00 92.88 203 SER A C 1
ATOM 1581 O O . SER A 1 203 ? 2.743 -8.183 -11.591 1.00 92.88 203 SER A O 1
ATOM 1583 N N . GLU A 1 204 ? 1.680 -7.060 -9.944 1.00 95.56 204 GLU A N 1
ATOM 1584 C CA . GLU A 1 204 ? 2.218 -7.857 -8.842 1.00 95.56 204 GLU A CA 1
ATOM 1585 C C . GLU A 1 204 ? 1.267 -8.002 -7.648 1.00 95.56 204 GLU A C 1
ATOM 1587 O O . GLU A 1 204 ? 0.334 -7.219 -7.472 1.00 95.56 204 GLU A O 1
ATOM 1592 N N . ILE A 1 205 ? 1.519 -9.003 -6.801 1.00 94.94 205 ILE A N 1
ATOM 1593 C CA . ILE A 1 205 ? 0.858 -9.175 -5.504 1.00 94.94 205 ILE A CA 1
ATOM 1594 C C . ILE A 1 205 ? 1.793 -8.709 -4.390 1.00 94.94 205 ILE A C 1
ATOM 1596 O O . ILE A 1 205 ? 2.841 -9.297 -4.130 1.00 94.94 205 ILE A O 1
ATOM 1600 N N . LEU A 1 206 ? 1.359 -7.683 -3.668 1.00 95.94 206 LEU A N 1
ATOM 1601 C CA . LEU A 1 206 ? 2.054 -7.125 -2.520 1.00 95.94 206 LEU A CA 1
ATOM 1602 C C . LEU A 1 206 ? 1.449 -7.637 -1.211 1.00 95.94 206 LEU A C 1
ATOM 1604 O O . LEU A 1 206 ? 0.250 -7.486 -0.976 1.00 95.94 206 LEU A O 1
ATOM 1608 N N . SER A 1 207 ? 2.291 -8.171 -0.326 1.00 96.62 207 SER A N 1
ATOM 1609 C CA . SER A 1 207 ? 1.906 -8.560 1.034 1.00 96.62 207 SER A CA 1
ATOM 1610 C C . SER A 1 207 ? 2.361 -7.525 2.064 1.00 96.62 207 SER A C 1
ATOM 1612 O O . SER A 1 207 ? 3.555 -7.278 2.223 1.00 96.62 207 SER A O 1
ATOM 1614 N N . ILE A 1 208 ? 1.414 -6.968 2.815 1.00 95.94 208 ILE A N 1
ATOM 1615 C CA . ILE A 1 208 ? 1.630 -5.921 3.819 1.00 95.94 208 ILE A CA 1
ATOM 1616 C C . ILE A 1 208 ? 1.276 -6.460 5.203 1.00 95.94 208 ILE A C 1
ATOM 1618 O O . ILE A 1 208 ? 0.325 -7.227 5.354 1.00 95.94 208 ILE A O 1
ATOM 1622 N N . ARG A 1 209 ? 2.041 -6.062 6.224 1.00 95.50 209 ARG A N 1
ATOM 1623 C CA . ARG A 1 209 ? 1.763 -6.381 7.630 1.00 95.50 209 ARG A CA 1
ATOM 1624 C C . ARG A 1 209 ? 1.731 -5.095 8.440 1.00 95.50 209 ARG A C 1
ATOM 1626 O O . ARG A 1 209 ? 2.735 -4.391 8.480 1.00 95.50 209 ARG A O 1
ATOM 1633 N N . VAL A 1 210 ? 0.617 -4.843 9.121 1.00 95.44 210 VAL A N 1
ATOM 1634 C CA . VAL A 1 210 ? 0.413 -3.662 9.971 1.00 95.44 210 VAL A CA 1
ATOM 1635 C C . VAL A 1 210 ? -0.158 -4.071 11.329 1.00 95.44 210 VAL A C 1
ATOM 1637 O O . VAL A 1 210 ? -0.817 -5.106 11.450 1.00 95.44 210 VAL A O 1
ATOM 1640 N N . GLN A 1 211 ? 0.115 -3.285 12.371 1.00 95.38 211 GLN A N 1
ATOM 1641 C CA . GLN A 1 211 ? -0.503 -3.487 13.678 1.00 95.38 211 GLN A CA 1
ATOM 1642 C C . GLN A 1 211 ? -2.008 -3.246 13.530 1.00 95.38 211 GLN A C 1
ATOM 1644 O O . GLN A 1 211 ? -2.418 -2.166 13.110 1.00 95.38 211 GLN A O 1
ATOM 1649 N N . TYR A 1 212 ? -2.825 -4.254 13.834 1.00 95.31 212 TYR A N 1
ATOM 1650 C CA . TYR A 1 212 ? -4.270 -4.157 13.666 1.00 95.31 212 TYR A CA 1
ATOM 1651 C C . TYR A 1 212 ? -4.860 -3.194 14.694 1.00 95.31 212 TYR A C 1
ATOM 1653 O O . TYR A 1 212 ? -4.583 -3.304 15.890 1.00 95.31 212 TYR A O 1
ATOM 1661 N N . GLN A 1 213 ? -5.706 -2.287 14.214 1.00 94.00 213 GLN A N 1
ATOM 1662 C CA . GLN A 1 213 ? -6.570 -1.452 15.037 1.00 94.00 213 GLN A CA 1
ATOM 1663 C C . GLN A 1 213 ? -8.002 -1.618 14.530 1.00 94.00 213 GLN A C 1
ATOM 1665 O O . GLN A 1 213 ? -8.240 -1.608 13.322 1.00 94.00 213 GLN A O 1
ATOM 1670 N N . THR A 1 214 ? -8.958 -1.764 15.445 1.00 93.81 214 THR A N 1
ATOM 1671 C CA . THR A 1 214 ? -10.377 -2.011 15.124 1.00 93.81 214 THR A CA 1
ATOM 1672 C C . THR A 1 214 ? -11.023 -0.880 14.329 1.00 93.81 214 THR A C 1
ATOM 1674 O O . THR A 1 214 ? -12.027 -1.083 13.660 1.00 93.81 214 THR A O 1
ATOM 1677 N N . GLU A 1 215 ? -10.438 0.311 14.392 1.00 95.50 215 GLU A N 1
ATOM 1678 C CA . GLU A 1 215 ? -10.915 1.522 13.728 1.00 95.50 215 GLU A CA 1
ATOM 1679 C C . GLU A 1 215 ? -10.481 1.603 12.253 1.00 95.50 215 GLU A C 1
ATOM 1681 O O . GLU A 1 215 ? -10.949 2.479 11.527 1.00 95.50 215 GLU A O 1
ATOM 1686 N N . MET A 1 216 ? -9.596 0.711 11.786 1.00 96.69 216 MET A N 1
ATOM 1687 C CA . MET A 1 216 ? -9.102 0.707 10.405 1.00 96.69 216 MET A CA 1
ATOM 1688 C C . MET A 1 216 ? -10.214 0.350 9.420 1.00 96.69 216 MET A C 1
ATOM 1690 O O . MET A 1 216 ? -10.714 -0.772 9.406 1.00 96.69 216 MET A O 1
ATOM 1694 N N . THR A 1 217 ? -10.549 1.290 8.541 1.00 97.69 217 THR A N 1
ATOM 1695 C CA . THR A 1 217 ? -11.618 1.122 7.538 1.00 97.69 217 THR A CA 1
ATOM 1696 C C . THR A 1 217 ? -11.176 1.489 6.128 1.00 97.69 217 THR A C 1
ATOM 1698 O O . THR A 1 217 ? -11.792 1.046 5.159 1.00 97.69 217 THR A O 1
ATOM 1701 N N . LEU A 1 218 ? -10.100 2.262 5.982 1.00 97.75 218 LEU A N 1
ATOM 1702 C CA . LEU A 1 218 ? -9.599 2.728 4.694 1.00 97.75 218 LEU A CA 1
ATOM 1703 C C . LEU A 1 218 ? -8.087 2.522 4.595 1.00 97.75 218 LEU A C 1
ATOM 1705 O O . LEU A 1 218 ? -7.353 2.658 5.575 1.00 97.75 218 LEU A O 1
ATOM 1709 N N . LEU A 1 219 ? -7.625 2.235 3.385 1.00 97.56 219 LEU A N 1
ATOM 1710 C CA . LEU A 1 219 ? -6.220 2.217 3.013 1.00 97.56 219 LEU A CA 1
ATOM 1711 C C . LEU A 1 219 ? -6.023 3.108 1.791 1.00 97.56 219 LEU A C 1
ATOM 1713 O O . LEU A 1 219 ? -6.514 2.793 0.709 1.00 97.56 219 LEU A O 1
ATOM 1717 N N . ASP A 1 220 ? -5.275 4.192 1.956 1.00 96.62 220 ASP A N 1
ATOM 1718 C CA . ASP A 1 220 ? -4.815 4.994 0.827 1.00 96.62 220 ASP A CA 1
ATOM 1719 C C . ASP A 1 220 ? -3.396 4.595 0.432 1.00 96.62 220 ASP A C 1
ATOM 1721 O O . ASP A 1 220 ? -2.508 4.496 1.283 1.00 96.62 220 ASP A O 1
ATOM 1725 N N . VAL A 1 221 ? -3.181 4.427 -0.871 1.00 95.69 221 VAL A N 1
ATOM 1726 C CA . VAL A 1 221 ? -1.874 4.118 -1.451 1.00 95.69 221 VAL A CA 1
ATOM 1727 C C . VAL A 1 221 ? -1.408 5.306 -2.280 1.00 95.69 221 VAL A C 1
ATOM 1729 O O . VAL A 1 221 ? -2.134 5.792 -3.151 1.00 95.69 221 VAL A O 1
ATOM 1732 N N . TYR A 1 222 ? -0.188 5.770 -2.028 1.00 94.75 222 TYR A N 1
ATOM 1733 C CA . TYR A 1 222 ? 0.462 6.834 -2.789 1.00 94.75 222 TYR A CA 1
ATOM 1734 C C . TYR A 1 222 ? 1.802 6.355 -3.327 1.00 94.75 222 TYR A C 1
ATOM 1736 O O . TYR A 1 222 ? 2.494 5.585 -2.671 1.00 94.75 222 TYR A O 1
ATOM 1744 N N . LYS A 1 223 ? 2.195 6.860 -4.491 1.00 93.31 223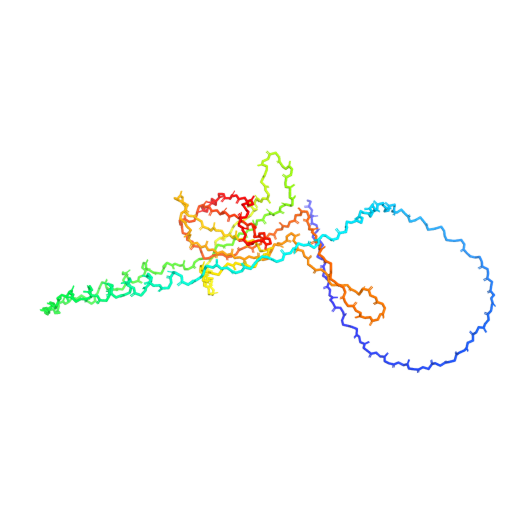 LYS A N 1
ATOM 1745 C CA . LYS A 1 223 ? 3.533 6.715 -5.051 1.00 93.31 223 LYS A CA 1
ATOM 1746 C C . LYS A 1 223 ? 4.295 8.013 -4.845 1.00 93.31 223 LYS A C 1
ATOM 1748 O O . LYS A 1 223 ? 3.747 9.096 -5.050 1.00 93.31 223 LYS A O 1
ATOM 1753 N N . MET A 1 224 ? 5.549 7.898 -4.436 1.00 94.00 224 MET A N 1
ATOM 1754 C CA . MET A 1 224 ? 6.448 9.039 -4.317 1.00 94.00 224 MET A CA 1
ATOM 1755 C C . MET A 1 224 ? 7.159 9.263 -5.642 1.00 94.00 224 MET A C 1
ATOM 1757 O O . MET A 1 224 ? 7.873 8.378 -6.117 1.00 94.00 224 MET A O 1
ATOM 1761 N N . ASN A 1 225 ? 6.962 10.436 -6.238 1.00 92.19 225 ASN A N 1
ATOM 1762 C CA . ASN A 1 225 ? 7.663 10.803 -7.465 1.00 92.19 225 ASN A CA 1
ATOM 1763 C C . ASN A 1 225 ? 9.114 11.252 -7.177 1.00 92.19 225 ASN A C 1
ATOM 1765 O O . ASN A 1 225 ? 9.536 11.367 -6.024 1.00 92.19 225 ASN A O 1
ATOM 1769 N N . GLU A 1 226 ? 9.873 11.535 -8.238 1.00 91.56 226 GLU A N 1
ATOM 1770 C CA . GLU A 1 226 ? 11.263 12.022 -8.159 1.00 91.56 226 GLU A CA 1
ATOM 1771 C C . GLU A 1 226 ? 11.408 13.337 -7.371 1.00 91.56 226 GLU A C 1
ATOM 1773 O O . GLU A 1 226 ? 12.443 13.593 -6.758 1.00 91.56 226 GLU A O 1
ATOM 1778 N N . LEU A 1 227 ? 10.349 14.152 -7.326 1.00 93.44 227 LEU A N 1
ATOM 1779 C CA . LEU A 1 227 ? 10.291 15.414 -6.580 1.00 93.44 227 LEU A CA 1
ATOM 1780 C C . LEU A 1 227 ? 9.850 15.231 -5.117 1.00 93.44 227 LEU A C 1
ATOM 1782 O O . LEU A 1 227 ? 9.687 16.214 -4.398 1.00 93.44 227 LEU A O 1
ATOM 1786 N N . ARG A 1 228 ? 9.676 13.984 -4.655 1.00 90.38 228 ARG A N 1
ATOM 1787 C CA . ARG A 1 228 ? 9.136 13.627 -3.331 1.00 90.38 228 ARG A CA 1
ATOM 1788 C C . ARG A 1 228 ? 7.726 14.164 -3.069 1.00 90.38 228 ARG A C 1
ATOM 1790 O O . ARG A 1 228 ? 7.334 14.372 -1.920 1.00 90.38 228 ARG A O 1
ATOM 1797 N N . GLU A 1 229 ? 6.931 14.328 -4.114 1.00 91.94 229 GLU A N 1
ATOM 1798 C CA . GLU A 1 229 ? 5.507 14.617 -4.005 1.00 91.94 229 GLU A CA 1
ATOM 1799 C C . GLU A 1 229 ? 4.700 13.314 -4.009 1.00 91.94 229 GLU A C 1
ATOM 1801 O O . GLU A 1 229 ? 5.079 12.311 -4.624 1.00 91.94 229 GLU A O 1
ATOM 1806 N N . LYS A 1 230 ? 3.565 13.334 -3.304 1.00 93.25 230 LYS A N 1
ATOM 1807 C CA . LYS A 1 230 ? 2.665 12.184 -3.180 1.00 93.25 230 LYS A CA 1
ATOM 1808 C C . LYS A 1 230 ? 1.688 12.164 -4.351 1.00 93.25 230 LYS A C 1
ATOM 1810 O O . LYS A 1 230 ? 0.806 13.016 -4.431 1.00 93.25 230 LYS A O 1
ATOM 1815 N N . GLN A 1 231 ? 1.771 11.147 -5.197 1.00 92.62 231 GLN A N 1
ATOM 1816 C CA . GLN A 1 231 ? 0.771 10.864 -6.223 1.00 92.62 231 GLN A CA 1
ATOM 1817 C C . GLN A 1 231 ? -0.164 9.762 -5.729 1.00 92.62 231 GLN A C 1
ATOM 1819 O O . GLN A 1 231 ? 0.281 8.657 -5.428 1.00 92.62 231 GLN A O 1
ATOM 1824 N N . LYS A 1 232 ? -1.465 10.042 -5.619 1.00 92.75 232 LYS A N 1
ATOM 1825 C CA . LYS A 1 232 ? -2.433 9.033 -5.170 1.00 92.75 232 LYS A CA 1
ATOM 1826 C C . LYS A 1 232 ? -2.568 7.931 -6.223 1.00 92.75 232 LYS A C 1
ATOM 1828 O O . LYS A 1 232 ? -2.819 8.231 -7.384 1.00 92.75 232 LYS A O 1
ATOM 1833 N N . VAL A 1 233 ? -2.412 6.677 -5.803 1.00 93.00 233 VAL A N 1
ATOM 1834 C CA . VAL A 1 233 ? -2.528 5.493 -6.666 1.00 93.00 233 VAL A CA 1
ATOM 1835 C C . VAL A 1 233 ? -3.934 4.913 -6.575 1.00 93.00 233 VAL A C 1
ATOM 1837 O O . VAL A 1 233 ? -4.584 4.723 -7.598 1.00 93.00 233 VAL A O 1
ATOM 1840 N N . CYS A 1 234 ? -4.415 4.648 -5.360 1.00 94.25 234 CYS A N 1
ATOM 1841 C CA . CYS A 1 234 ? -5.747 4.094 -5.121 1.00 94.25 234 CYS A CA 1
ATOM 1842 C C . CYS A 1 234 ? -6.201 4.324 -3.671 1.00 94.25 234 CYS A C 1
ATOM 1844 O O . CYS A 1 234 ? -5.409 4.692 -2.797 1.00 94.25 234 CYS A O 1
ATOM 1846 N N . THR A 1 235 ? -7.490 4.088 -3.431 1.00 95.25 235 THR A N 1
ATOM 1847 C CA . THR A 1 235 ? -8.086 3.950 -2.097 1.00 95.25 235 THR A CA 1
ATOM 1848 C C . THR A 1 235 ? -8.793 2.610 -2.037 1.00 95.25 235 THR A C 1
ATOM 1850 O O . THR A 1 235 ? -9.539 2.267 -2.947 1.00 95.25 235 THR A O 1
ATOM 1853 N N . ILE A 1 236 ? -8.586 1.873 -0.955 1.00 95.81 236 ILE A N 1
ATOM 1854 C CA . ILE A 1 236 ? -9.200 0.573 -0.712 1.00 95.81 236 ILE A CA 1
ATOM 1855 C C . ILE A 1 236 ? -10.030 0.669 0.567 1.00 95.81 236 ILE A C 1
ATOM 1857 O O . ILE A 1 236 ? -9.525 1.070 1.616 1.00 95.81 236 ILE A O 1
ATOM 1861 N N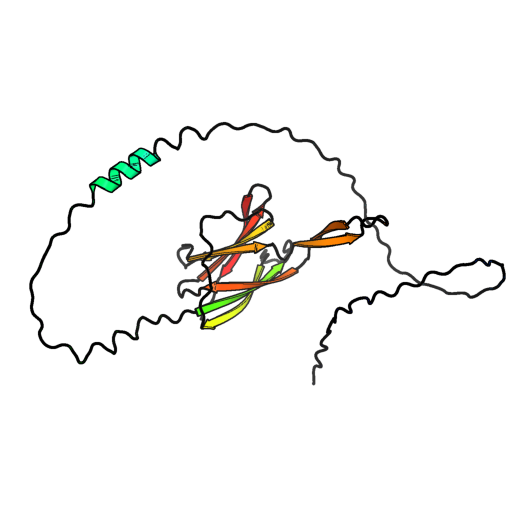 . THR A 1 237 ? -11.297 0.259 0.507 1.00 96.38 237 THR A N 1
ATOM 1862 C CA . THR A 1 237 ? -12.125 0.079 1.707 1.00 96.38 237 THR A CA 1
ATOM 1863 C C . THR A 1 237 ? -11.831 -1.273 2.350 1.00 96.38 237 THR A C 1
ATOM 1865 O O . THR A 1 237 ? -11.998 -2.322 1.729 1.00 96.38 237 THR A O 1
ATOM 1868 N N . LEU A 1 238 ? -11.413 -1.254 3.613 1.00 96.31 238 LEU A N 1
ATOM 1869 C CA . LEU A 1 238 ? -11.108 -2.437 4.405 1.00 96.31 238 LEU A CA 1
ATOM 1870 C C . LEU A 1 238 ? -12.382 -2.909 5.120 1.00 96.31 238 LEU A C 1
ATOM 1872 O O . LEU A 1 238 ? -12.864 -2.264 6.046 1.00 96.31 238 LEU A O 1
ATOM 1876 N N . LYS A 1 239 ? -12.937 -4.044 4.688 1.00 93.75 239 LYS A N 1
ATOM 1877 C CA . LYS A 1 239 ? -14.072 -4.706 5.353 1.00 93.75 239 LYS A CA 1
ATOM 1878 C C . LYS A 1 239 ? -13.547 -5.795 6.289 1.00 93.75 239 LYS A C 1
ATOM 1880 O O . LYS A 1 239 ? -13.544 -6.967 5.924 1.00 93.75 239 LYS A O 1
ATOM 1885 N N . LEU A 1 240 ? -13.032 -5.376 7.444 1.00 90.56 240 LEU A N 1
ATOM 1886 C CA . LEU A 1 240 ? -12.399 -6.234 8.450 1.00 90.56 240 LEU A CA 1
ATOM 1887 C C . LEU A 1 240 ? -13.465 -6.727 9.446 1.00 90.56 240 LEU A C 1
ATOM 1889 O O . LEU A 1 240 ? -13.558 -6.196 10.550 1.00 90.56 240 LEU A O 1
ATOM 1893 N N . ASN A 1 241 ? -14.301 -7.679 9.022 1.00 76.06 241 ASN A N 1
ATOM 1894 C CA . ASN A 1 241 ? -15.342 -8.296 9.858 1.00 76.06 241 ASN A CA 1
ATOM 1895 C C . ASN A 1 241 ? -14.952 -9.712 10.277 1.00 76.06 241 ASN A C 1
ATOM 1897 O O . ASN A 1 241 ? -14.420 -10.445 9.413 1.00 76.06 241 ASN A O 1
#